Protein AF-A0A0D7BQJ9-F1 (afdb_monomer)

Foldseek 3Di:
DDDDDDDDDPDPPPPPPPAWQADQLVVQPWAQWKDWPDAFVVGQFTFGLQEKAGLLADVQCLAPDCPPNYVQVVCVLLQKEFAAPNDAPPPTWIWTRSSLAPGIDTWPGKIFRQLNPRHGSNVVCQAAWFKMKTWDFNPHNRRRSSMIGIRIFTFGGVVVPRQGAALGRLVSQQSSLCSFQVDHDPSVPDDQPWDWGWHWTDDPFWIKIKIKTKHADSFDQAQPSHGSFVRRHDPPRDHSDHRIHIYIHMYTPTHDPPSDDDDDDDDDDDYDDDDDDDDDDDDDDDDDNDDDPPDDPDDDDDPDPPDDDDD

pLDDT: mean 80.18, std 23.98, range [27.33, 98.88]

Sequence (311 aa):
MFQLLPALSLLSTSVYRDTPGYVDPADNGGASLAYLLSPTYPPGQREPLNIIISGKSDPAVLEDQINNGGLKNYFLSLNFSTNCFSAKDVTAVQVANLGDGNGDRNQTEVMRYNFGNADNGACTEVIDGGNHFRYWRQNGSDANTGAVFIASSYEFPLDKSHDIVPNGYNLGRDYIVGNITKSTVPTLDLTQDGARYSGATSYGGYTYNTTINYVSGLLSNTSIGINHNATVEIPGVTNAVDGLVAVFEVSITGRPDGTTASPANSRSMSASATTSGGSEDGTPTTYAPSLAFMYTITGMILTIALGQQGW

Radius of gyration: 24.36 Å; Cα contacts (8 Å, |Δi|>4): 612; chains: 1; bounding box: 123×59×57 Å

Organism: NCBI:txid1314674

Structure (mmCIF, N/CA/C/O backbone):
data_AF-A0A0D7BQJ9-F1
#
_entry.id   AF-A0A0D7BQJ9-F1
#
loop_
_atom_site.group_PDB
_atom_site.id
_atom_site.type_symbol
_atom_site.label_atom_id
_atom_site.label_alt_id
_atom_site.label_comp_id
_atom_site.label_asym_id
_atom_site.label_entity_id
_atom_site.label_seq_id
_atom_site.pdbx_PDB_ins_code
_atom_site.Cartn_x
_atom_site.Cartn_y
_atom_site.Cartn_z
_atom_site.occupancy
_atom_site.B_iso_or_equiv
_atom_site.auth_seq_id
_atom_site.auth_comp_id
_atom_site.auth_asym_id
_atom_site.auth_atom_id
_atom_site.pdbx_PDB_model_num
ATOM 1 N N . MET A 1 1 ? -65.006 -35.195 4.462 1.00 43.03 1 MET A N 1
ATOM 2 C CA . MET A 1 1 ? -63.680 -35.656 4.923 1.00 43.03 1 MET A CA 1
ATOM 3 C C . MET A 1 1 ? -62.647 -34.743 4.274 1.00 43.03 1 MET A C 1
ATOM 5 O O . MET A 1 1 ? -62.332 -34.939 3.113 1.00 43.03 1 MET A O 1
ATOM 9 N N . PHE A 1 2 ? -62.252 -33.661 4.951 1.00 40.00 2 PHE A N 1
ATOM 10 C CA . PHE A 1 2 ? -61.248 -32.707 4.459 1.00 40.00 2 PHE A CA 1
ATOM 11 C C . PHE A 1 2 ? -59.945 -32.985 5.212 1.00 40.00 2 PHE A C 1
ATOM 13 O O . PHE A 1 2 ? -59.901 -32.832 6.431 1.00 40.00 2 PHE A O 1
ATOM 20 N N . GLN A 1 3 ? -58.920 -33.462 4.505 1.00 46.78 3 GLN A N 1
ATOM 21 C CA . GLN A 1 3 ? -57.579 -33.653 5.055 1.00 46.78 3 GLN A CA 1
ATOM 22 C C . GLN A 1 3 ? -56.803 -32.335 4.957 1.00 46.78 3 GLN A C 1
ATOM 24 O O . GLN A 1 3 ? -56.608 -31.801 3.869 1.00 46.78 3 GLN A O 1
ATOM 29 N N . LEU A 1 4 ? -56.378 -31.819 6.110 1.00 45.31 4 LEU A N 1
ATOM 30 C CA . LEU A 1 4 ? -55.396 -30.743 6.225 1.00 45.31 4 LEU A CA 1
ATOM 31 C C . LEU A 1 4 ? -53.999 -31.313 5.942 1.00 45.31 4 LEU A C 1
ATOM 33 O O . LEU A 1 4 ? -53.556 -32.231 6.629 1.00 45.31 4 LEU A O 1
ATOM 37 N N . LEU A 1 5 ? -53.310 -30.761 4.943 1.00 49.00 5 LEU A N 1
ATOM 38 C CA . LEU A 1 5 ? -51.877 -30.975 4.722 1.00 49.00 5 LEU A CA 1
ATOM 39 C C . LEU A 1 5 ? -51.076 -30.019 5.624 1.00 49.00 5 LEU A C 1
ATOM 41 O O . LEU A 1 5 ? -51.455 -28.849 5.733 1.00 49.00 5 LEU A O 1
ATOM 45 N N . PRO A 1 6 ? -49.978 -30.463 6.262 1.00 53.47 6 PRO A N 1
ATOM 46 C CA . PRO A 1 6 ? -49.153 -29.583 7.073 1.00 53.47 6 PRO A CA 1
ATOM 47 C C . PRO A 1 6 ? -48.272 -28.711 6.170 1.00 53.47 6 PRO A C 1
ATOM 49 O O . PRO A 1 6 ? -47.665 -29.190 5.212 1.00 53.47 6 PRO A O 1
ATOM 52 N N . ALA A 1 7 ? -48.191 -27.421 6.494 1.00 55.75 7 ALA A N 1
ATOM 53 C CA . ALA A 1 7 ? -47.245 -26.504 5.876 1.00 55.75 7 ALA A CA 1
ATOM 54 C C . ALA A 1 7 ? -45.821 -26.865 6.326 1.00 55.75 7 ALA A C 1
ATOM 56 O O . ALA A 1 7 ? -45.493 -26.801 7.512 1.00 55.75 7 ALA A O 1
ATOM 57 N N . LEU A 1 8 ? -44.982 -27.261 5.370 1.00 50.00 8 LEU A N 1
ATOM 58 C CA . LEU A 1 8 ? -43.569 -27.533 5.593 1.00 50.00 8 LEU A CA 1
ATOM 59 C C . LEU A 1 8 ? -42.833 -26.191 5.730 1.00 50.00 8 LEU A C 1
ATOM 61 O O . LEU A 1 8 ? -42.631 -25.471 4.755 1.00 50.00 8 LEU A O 1
ATOM 65 N N . SER A 1 9 ? -42.478 -25.835 6.963 1.00 54.44 9 SER A N 1
ATOM 66 C CA . SER A 1 9 ? -41.611 -24.697 7.270 1.00 54.44 9 SER A CA 1
ATOM 67 C C . SER A 1 9 ? -40.191 -25.001 6.784 1.00 54.44 9 SER A C 1
ATOM 69 O O . SER A 1 9 ? -39.487 -25.824 7.370 1.00 54.44 9 SER A O 1
ATOM 71 N N . LEU A 1 10 ? -39.778 -24.360 5.690 1.00 51.53 10 LEU A N 1
ATOM 72 C CA . LEU A 1 10 ? -38.386 -24.335 5.249 1.00 51.53 10 LEU A CA 1
ATOM 73 C C . LEU A 1 10 ? -37.597 -23.420 6.194 1.00 51.53 10 LEU A C 1
ATOM 75 O O . LEU A 1 10 ? -37.648 -22.195 6.089 1.00 51.53 10 LEU A O 1
ATOM 79 N N . LEU A 1 11 ? -36.861 -24.023 7.124 1.00 52.53 11 LEU A N 1
ATOM 80 C CA . LEU A 1 11 ? -35.818 -23.337 7.879 1.00 52.53 11 LEU A CA 1
ATOM 81 C C . LEU A 1 11 ? -34.681 -22.986 6.911 1.00 52.53 11 LEU A C 1
ATOM 83 O O . LEU A 1 11 ? -33.876 -23.837 6.542 1.00 52.53 11 LEU A O 1
ATOM 87 N N . SER A 1 12 ? -34.628 -21.723 6.489 1.00 53.78 12 SER A N 1
ATOM 88 C CA . SER A 1 12 ? -33.469 -21.155 5.803 1.00 53.78 12 SER A CA 1
ATOM 89 C C . SER A 1 12 ? -32.311 -21.079 6.794 1.00 53.78 12 SER A C 1
ATOM 91 O O . SER A 1 12 ? -32.179 -20.110 7.542 1.00 53.78 12 SER A O 1
ATOM 93 N N . THR A 1 13 ? -31.457 -22.099 6.816 1.00 49.19 13 THR A N 1
ATOM 94 C CA . THR A 1 13 ? -30.130 -21.976 7.414 1.00 49.19 13 THR A CA 1
ATOM 95 C C . THR A 1 13 ? -29.359 -20.959 6.584 1.00 49.19 13 THR A C 1
ATOM 97 O O . THR A 1 13 ? -28.958 -21.250 5.458 1.00 49.19 13 THR A O 1
ATOM 100 N N . SER A 1 14 ? -29.193 -19.749 7.118 1.00 49.19 14 SER A N 1
ATOM 101 C CA . SER A 1 14 ? -28.231 -18.780 6.604 1.00 49.19 14 SER A CA 1
ATOM 102 C C . SER A 1 14 ? -26.853 -19.429 6.664 1.00 49.19 14 SER A C 1
ATOM 104 O O . SER A 1 14 ? -26.204 -19.418 7.708 1.00 49.19 14 SER A O 1
ATOM 106 N N . VAL A 1 15 ? -26.414 -20.026 5.557 1.00 46.72 15 VAL A N 1
ATOM 107 C CA . VAL A 1 15 ? -24.999 -20.302 5.337 1.00 46.72 15 VAL A CA 1
ATOM 108 C C . VAL A 1 15 ? -24.351 -18.926 5.314 1.00 46.72 15 VAL A C 1
ATOM 110 O O . VAL A 1 15 ? -24.485 -18.194 4.335 1.00 46.72 15 VAL A O 1
ATOM 113 N N . TYR A 1 16 ? -23.738 -18.530 6.427 1.00 44.00 16 TYR A N 1
ATOM 114 C CA . TYR A 1 16 ? -22.810 -17.411 6.434 1.00 44.00 16 TYR A CA 1
ATOM 115 C C . TYR A 1 16 ? -21.713 -17.810 5.448 1.00 44.00 16 TYR A C 1
ATOM 117 O O . TYR A 1 16 ? -20.884 -18.667 5.754 1.00 44.00 16 TYR A O 1
ATOM 125 N N . ARG A 1 17 ? -21.797 -17.320 4.206 1.00 49.84 17 ARG A N 1
ATOM 126 C CA . ARG A 1 17 ? -20.689 -17.446 3.264 1.00 49.84 17 ARG A CA 1
ATOM 127 C C . ARG A 1 17 ? -19.533 -16.726 3.946 1.00 49.84 17 ARG A C 1
ATOM 129 O O . ARG A 1 17 ? -19.646 -15.529 4.181 1.00 49.84 17 ARG A O 1
ATOM 136 N N . ASP A 1 18 ? -18.490 -17.466 4.320 1.00 69.50 18 ASP A N 1
ATOM 137 C CA . ASP A 1 18 ? -17.205 -16.861 4.668 1.00 69.50 18 ASP A CA 1
ATOM 138 C C . ASP A 1 18 ? -16.753 -16.117 3.413 1.00 69.50 18 ASP A C 1
ATOM 140 O O . ASP A 1 18 ? -16.313 -16.726 2.436 1.00 69.50 18 ASP A O 1
ATOM 144 N N . THR A 1 19 ? -17.032 -14.817 3.370 1.00 76.00 19 THR A N 1
ATOM 145 C CA . THR A 1 19 ? -16.644 -13.983 2.243 1.00 76.00 19 THR A CA 1
ATOM 146 C C . THR A 1 19 ? -15.115 -13.957 2.228 1.00 76.00 19 THR A C 1
ATOM 148 O O . THR A 1 19 ? -14.502 -13.691 3.269 1.00 76.00 19 THR A O 1
ATOM 151 N N . PRO A 1 20 ? -14.467 -14.268 1.094 1.00 93.44 20 PRO A N 1
ATOM 152 C CA . PRO A 1 20 ? -13.015 -14.227 1.023 1.00 93.44 20 PRO A CA 1
ATOM 153 C C . PRO A 1 20 ? -12.508 -12.812 1.324 1.00 93.44 20 PRO A C 1
ATOM 155 O O . PRO A 1 20 ? -13.176 -11.822 1.028 1.00 93.44 20 PRO A O 1
ATOM 158 N N . GLY A 1 21 ? -11.314 -12.721 1.915 1.00 96.38 21 GLY A N 1
ATOM 159 C CA . GLY A 1 21 ? -10.703 -11.432 2.250 1.00 96.38 21 GLY A CA 1
ATOM 160 C C . GLY A 1 21 ? -10.301 -10.610 1.027 1.00 96.38 21 GLY A C 1
ATOM 161 O O . GLY A 1 21 ? -10.169 -9.402 1.125 1.00 96.38 21 GLY A O 1
ATOM 162 N N . TYR A 1 22 ? -10.116 -11.250 -0.120 1.00 97.81 22 TYR A N 1
ATOM 163 C CA . TYR A 1 22 ? -9.963 -10.650 -1.442 1.00 97.81 22 TYR A CA 1
ATOM 164 C C . TYR A 1 22 ? -10.165 -11.769 -2.473 1.00 97.81 22 TYR A C 1
ATOM 166 O O . TYR A 1 22 ? -10.048 -12.950 -2.137 1.00 97.81 22 TYR A O 1
ATOM 174 N N . VAL A 1 23 ? -10.475 -11.412 -3.715 1.00 97.69 23 VAL A N 1
ATOM 175 C CA . VAL A 1 23 ? -10.417 -12.324 -4.870 1.00 97.69 23 VAL A CA 1
ATOM 176 C C . VAL A 1 23 ? -9.230 -11.905 -5.731 1.00 97.69 23 VAL A C 1
ATOM 178 O O . VAL A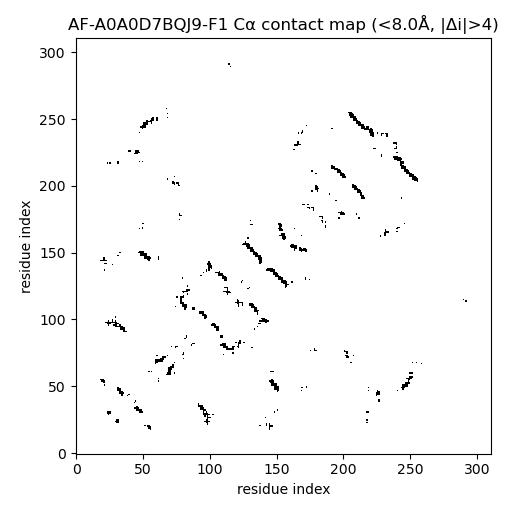 1 23 ? -8.983 -10.705 -5.852 1.00 97.69 23 VAL A O 1
ATOM 181 N N . ASP A 1 24 ? -8.480 -12.853 -6.294 1.00 97.75 24 ASP A N 1
ATOM 182 C CA . ASP A 1 24 ? -7.388 -12.523 -7.213 1.00 97.75 24 ASP A CA 1
ATOM 183 C C . ASP A 1 24 ? -7.970 -11.813 -8.449 1.00 97.75 24 ASP A C 1
ATOM 185 O O . ASP A 1 24 ? -8.832 -12.382 -9.126 1.00 97.75 24 ASP A O 1
ATOM 189 N N . PRO A 1 25 ? -7.530 -10.582 -8.774 1.00 98.00 25 PRO A N 1
ATOM 190 C CA . PRO A 1 25 ? -7.974 -9.905 -9.984 1.00 98.00 25 PRO A CA 1
ATOM 191 C C . PRO A 1 25 ? -7.833 -10.749 -11.260 1.00 98.00 25 PRO A C 1
ATOM 193 O O . PRO A 1 25 ? -8.663 -10.622 -12.164 1.00 98.00 25 PRO A O 1
ATOM 196 N N . ALA A 1 26 ? -6.814 -11.611 -11.345 1.00 97.31 26 ALA A N 1
ATOM 197 C CA . ALA A 1 26 ? -6.545 -12.439 -12.518 1.00 97.31 26 ALA A CA 1
ATOM 198 C C . ALA A 1 26 ? -7.642 -13.482 -12.793 1.00 97.31 26 ALA A C 1
ATOM 200 O O . ALA A 1 26 ? -7.860 -13.828 -13.957 1.00 97.31 26 ALA A O 1
ATOM 201 N N . ASP A 1 27 ? -8.380 -13.922 -11.767 1.00 96.69 27 ASP A N 1
ATOM 202 C CA . ASP A 1 27 ? -9.448 -14.924 -11.906 1.00 96.69 27 ASP A CA 1
ATOM 203 C C . ASP A 1 27 ? -10.603 -14.430 -12.794 1.00 96.69 27 ASP A C 1
ATOM 205 O O . ASP A 1 27 ? -11.307 -15.226 -13.415 1.00 96.69 27 ASP A O 1
ATOM 209 N N . ASN A 1 28 ? -10.765 -13.108 -12.906 1.00 95.31 28 ASN A N 1
ATOM 210 C CA . ASN A 1 28 ? -11.883 -12.457 -13.589 1.00 95.31 28 ASN A CA 1
ATOM 211 C C . ASN A 1 28 ? -11.417 -11.401 -14.614 1.00 95.31 28 ASN A C 1
ATOM 213 O O . ASN A 1 28 ? -12.104 -10.411 -14.872 1.00 95.31 28 ASN A O 1
ATOM 217 N N . GLY A 1 29 ? -10.232 -11.587 -15.206 1.00 94.38 29 GLY A N 1
ATOM 218 C CA . GLY A 1 29 ? -9.727 -10.732 -16.292 1.00 94.38 29 GLY A CA 1
ATOM 219 C C . GLY A 1 29 ? -9.176 -9.367 -15.857 1.00 94.38 29 GLY A C 1
ATOM 220 O O . GLY A 1 29 ? -8.916 -8.512 -16.708 1.00 94.38 29 GLY A O 1
ATOM 221 N N . GLY A 1 30 ? -8.997 -9.155 -14.555 1.00 97.12 30 GLY A N 1
ATOM 222 C CA . GLY A 1 30 ? -8.202 -8.072 -13.988 1.00 97.12 30 GLY A CA 1
ATOM 223 C C . GLY A 1 30 ? -6.732 -8.460 -13.815 1.00 97.12 30 GLY A C 1
ATOM 224 O O . GLY A 1 30 ? -6.261 -9.466 -14.345 1.00 97.12 30 GLY A O 1
ATOM 225 N N . ALA A 1 31 ? -5.986 -7.648 -13.071 1.00 97.19 31 ALA A N 1
ATOM 226 C CA . ALA A 1 31 ? -4.622 -7.966 -12.653 1.00 97.19 31 ALA A CA 1
ATOM 227 C C . ALA A 1 31 ? -4.274 -7.240 -11.348 1.00 97.19 31 ALA A C 1
ATOM 229 O O . ALA A 1 31 ? -4.759 -6.132 -11.112 1.00 97.19 31 ALA A O 1
ATOM 230 N N . SER A 1 32 ? -3.358 -7.800 -10.554 1.00 97.56 32 SER A N 1
ATOM 231 C CA . SER A 1 32 ? -2.731 -7.113 -9.409 1.00 97.56 32 SER A CA 1
ATOM 232 C C . SER A 1 32 ? -1.738 -6.027 -9.866 1.00 97.56 32 SER A C 1
ATOM 234 O O . SER A 1 32 ? -0.641 -5.889 -9.337 1.00 97.56 32 SER A O 1
ATOM 236 N N . LEU A 1 33 ? -2.099 -5.271 -10.902 1.00 97.50 33 LEU A N 1
ATOM 237 C CA . LEU A 1 33 ? -1.270 -4.290 -11.586 1.00 97.50 33 LEU A CA 1
ATOM 238 C C . LEU A 1 33 ? -2.124 -3.073 -11.959 1.00 97.50 33 LEU A C 1
ATOM 240 O O . LEU A 1 33 ? -3.132 -3.212 -12.657 1.00 97.50 33 LEU A O 1
ATOM 244 N N . ALA A 1 34 ? -1.682 -1.887 -11.558 1.00 96.06 34 ALA A N 1
ATOM 245 C CA . ALA A 1 34 ? -2.229 -0.614 -12.010 1.00 96.06 34 ALA A CA 1
ATOM 246 C C . ALA A 1 34 ? -1.460 -0.106 -13.236 1.00 96.06 34 ALA A C 1
ATOM 248 O O . ALA A 1 34 ? -0.290 -0.418 -13.417 1.00 96.06 34 ALA A O 1
ATOM 249 N N . TYR A 1 35 ? -2.084 0.678 -14.101 1.00 92.31 35 TYR A N 1
ATOM 250 C CA . TYR A 1 35 ? -1.431 1.259 -15.270 1.00 92.31 35 TYR A CA 1
ATOM 251 C C . TYR A 1 35 ? -1.786 2.735 -15.422 1.00 92.31 35 TYR A C 1
ATOM 253 O O . TYR A 1 35 ? -2.817 3.204 -14.941 1.00 92.31 35 TYR A O 1
ATOM 261 N N . LEU A 1 36 ? -0.903 3.482 -16.076 1.00 86.94 36 LEU A N 1
ATOM 262 C CA . LEU A 1 36 ? -1.091 4.904 -16.338 1.00 86.94 36 LEU A CA 1
ATOM 263 C C . LEU A 1 36 ? -1.962 5.096 -17.585 1.00 86.94 36 LEU A C 1
ATOM 265 O O . LEU A 1 36 ? -1.821 4.373 -18.571 1.00 86.94 36 LEU A O 1
ATOM 269 N N . LEU A 1 37 ? -2.843 6.102 -17.558 1.00 80.62 37 LEU A N 1
ATOM 270 C CA . LEU A 1 37 ? -3.561 6.541 -18.766 1.00 80.62 37 LEU A CA 1
ATOM 271 C C . LEU A 1 37 ? -2.628 7.242 -19.765 1.00 80.62 37 LEU A C 1
ATOM 273 O O . LEU A 1 37 ? -2.897 7.267 -20.966 1.00 80.62 37 LEU A O 1
ATOM 277 N N . SER A 1 38 ? -1.531 7.805 -19.261 1.00 78.75 38 SER A N 1
ATOM 278 C CA . SER A 1 38 ? -0.454 8.372 -20.067 1.00 78.75 38 SER A CA 1
ATOM 279 C C . SER A 1 38 ? 0.507 7.274 -20.543 1.00 78.75 38 SER A C 1
ATOM 281 O O . SER A 1 38 ? 0.685 6.274 -19.844 1.00 78.75 38 SER A O 1
ATOM 283 N N . PRO A 1 39 ? 1.171 7.444 -21.703 1.00 78.50 39 PRO A N 1
ATOM 284 C CA . PRO A 1 39 ? 2.142 6.471 -22.189 1.00 78.50 39 PRO A CA 1
ATOM 285 C C . PRO A 1 39 ? 3.294 6.274 -21.199 1.00 78.50 39 PRO A C 1
ATOM 287 O O . PRO A 1 39 ? 3.925 7.239 -20.773 1.00 78.50 39 PRO A O 1
ATOM 290 N N . THR A 1 40 ? 3.608 5.018 -20.895 1.00 83.56 40 THR A N 1
ATOM 291 C CA . THR A 1 40 ? 4.869 4.626 -20.256 1.00 83.56 40 THR A CA 1
ATOM 292 C C . THR A 1 40 ? 5.957 4.438 -21.313 1.00 83.56 40 THR A C 1
ATOM 294 O O . THR A 1 40 ? 5.659 4.260 -22.499 1.00 83.56 40 THR A O 1
ATOM 297 N N . TYR A 1 41 ? 7.225 4.411 -20.901 1.00 77.62 41 TYR A N 1
ATOM 298 C CA . TYR A 1 41 ? 8.333 4.073 -21.796 1.00 77.62 41 TYR A CA 1
ATOM 299 C C . TYR A 1 41 ? 9.203 2.950 -21.214 1.00 77.62 41 TYR A C 1
ATOM 301 O O . TYR A 1 41 ? 9.865 3.184 -20.203 1.00 77.62 41 TYR A O 1
ATOM 309 N N . PRO A 1 42 ? 9.214 1.738 -21.811 1.00 84.00 42 PRO A N 1
ATOM 310 C CA . PRO A 1 42 ? 8.376 1.264 -22.925 1.00 84.00 42 PRO A CA 1
ATOM 311 C C . PRO A 1 42 ? 6.847 1.324 -22.682 1.00 84.00 42 PRO A C 1
ATOM 313 O O . PRO A 1 42 ? 6.413 1.321 -21.525 1.00 84.00 42 PRO A O 1
ATOM 316 N N . PRO A 1 43 ? 6.010 1.360 -23.741 1.00 85.12 43 PRO A N 1
ATOM 317 C CA . PRO A 1 43 ? 4.550 1.371 -23.607 1.00 85.12 43 PRO A CA 1
ATOM 318 C C . PRO A 1 43 ? 3.983 0.113 -22.939 1.00 85.12 43 PRO A C 1
ATOM 320 O O . PRO A 1 43 ? 4.467 -0.993 -23.171 1.00 85.12 43 PRO A O 1
ATOM 323 N N . GLY A 1 44 ? 2.905 0.283 -22.170 1.00 85.56 44 GLY A N 1
ATOM 324 C CA . GLY A 1 44 ? 2.156 -0.820 -21.558 1.00 85.56 44 GLY A CA 1
ATOM 325 C C . GLY A 1 44 ? 2.730 -1.337 -20.238 1.00 85.56 44 GLY A C 1
ATOM 326 O O . GLY A 1 44 ? 2.305 -2.395 -19.774 1.00 85.56 44 GLY A O 1
ATOM 327 N N . GLN A 1 45 ? 3.672 -0.611 -19.634 1.00 91.31 45 GLN A N 1
ATOM 328 C CA . GLN A 1 45 ? 4.176 -0.931 -18.305 1.00 91.31 45 GLN A CA 1
ATOM 329 C C . GLN A 1 45 ? 3.153 -0.586 -17.222 1.00 91.31 45 GLN A C 1
ATOM 331 O O . GLN A 1 45 ? 2.283 0.271 -17.398 1.00 91.31 45 GLN A O 1
ATOM 336 N N . ARG A 1 46 ? 3.263 -1.290 -16.101 1.00 94.25 46 ARG A N 1
ATOM 337 C CA . ARG A 1 46 ? 2.307 -1.273 -15.001 1.00 94.25 46 ARG A CA 1
ATOM 338 C C . ARG A 1 46 ? 3.018 -1.209 -13.658 1.00 94.25 46 ARG A C 1
ATOM 340 O O . ARG A 1 46 ? 4.177 -1.590 -13.545 1.00 94.25 46 ARG A O 1
ATOM 347 N N . GLU A 1 47 ? 2.315 -0.762 -12.637 1.00 95.25 47 GLU A N 1
ATOM 348 C CA . GLU A 1 47 ? 2.805 -0.685 -11.267 1.00 95.25 47 GLU A CA 1
ATOM 349 C C . GLU A 1 47 ? 2.146 -1.758 -10.395 1.00 95.25 47 GLU A C 1
ATOM 351 O O . GLU A 1 47 ? 0.955 -2.039 -10.554 1.00 95.25 47 GLU A O 1
ATOM 356 N N . PRO A 1 48 ? 2.908 -2.399 -9.495 1.00 97.81 48 PRO A N 1
ATOM 357 C CA . PRO A 1 48 ? 2.429 -3.518 -8.696 1.00 97.81 48 PRO A CA 1
ATOM 358 C C . PRO A 1 48 ? 1.422 -3.079 -7.632 1.00 97.81 48 PRO A C 1
ATOM 360 O O . PRO A 1 48 ? 1.708 -2.198 -6.826 1.00 97.81 48 PRO A O 1
ATOM 363 N N . LEU A 1 49 ? 0.277 -3.764 -7.564 1.00 98.56 49 LEU A N 1
ATOM 364 C CA . LEU A 1 49 ? -0.613 -3.727 -6.401 1.00 98.56 49 LEU A CA 1
ATOM 365 C C . LEU A 1 49 ? -0.036 -4.662 -5.329 1.00 98.56 49 LEU A C 1
ATOM 367 O O . LEU A 1 49 ? -0.415 -5.826 -5.218 1.00 98.56 49 LEU A O 1
ATOM 371 N N . ASN A 1 50 ? 0.967 -4.170 -4.604 1.00 98.38 50 ASN A N 1
ATOM 372 C CA . ASN A 1 50 ? 1.834 -4.947 -3.714 1.00 98.38 50 ASN A CA 1
ATOM 373 C C . ASN A 1 50 ? 1.373 -4.993 -2.244 1.00 98.38 50 ASN A C 1
ATOM 375 O O . ASN A 1 50 ? 2.025 -5.644 -1.422 1.00 98.38 50 ASN A O 1
ATOM 379 N N . ILE A 1 51 ? 0.247 -4.358 -1.905 1.00 98.81 51 ILE A N 1
ATOM 380 C CA . ILE A 1 51 ? -0.420 -4.478 -0.600 1.00 98.81 51 ILE A CA 1
ATOM 381 C C . ILE A 1 51 ? -1.925 -4.704 -0.801 1.00 98.81 51 ILE A C 1
ATOM 383 O O . ILE A 1 51 ? -2.539 -4.118 -1.694 1.00 98.81 51 ILE A O 1
ATOM 387 N N . ILE A 1 52 ? -2.534 -5.511 0.072 1.00 98.88 52 ILE A N 1
ATOM 388 C CA . ILE A 1 52 ? -3.991 -5.661 0.179 1.00 98.88 52 ILE A CA 1
ATOM 389 C C . ILE A 1 52 ? -4.415 -5.435 1.628 1.00 98.88 52 ILE A C 1
ATOM 391 O O . ILE A 1 52 ? -3.954 -6.151 2.508 1.00 98.88 52 ILE A O 1
ATOM 395 N N . ILE A 1 53 ? -5.348 -4.519 1.889 1.00 98.88 53 ILE A N 1
ATOM 396 C CA . ILE A 1 53 ? -6.132 -4.545 3.131 1.00 98.88 53 ILE A CA 1
ATOM 397 C C . ILE A 1 53 ? -7.318 -5.469 2.891 1.00 98.88 53 ILE A C 1
ATOM 399 O O . ILE A 1 53 ? -8.205 -5.175 2.090 1.00 98.88 53 ILE A O 1
ATOM 403 N N . SER A 1 54 ? -7.298 -6.607 3.571 1.00 98.62 54 SER A N 1
ATOM 404 C CA . SER A 1 54 ? -8.289 -7.667 3.456 1.00 98.62 54 SER A CA 1
ATOM 405 C C . SER A 1 54 ? -9.677 -7.164 3.845 1.00 98.62 54 SER A C 1
ATOM 407 O O . SER A 1 54 ? -9.838 -6.494 4.867 1.00 98.62 54 SER A O 1
ATOM 409 N N . GLY A 1 55 ? -10.691 -7.588 3.095 1.00 98.19 55 GLY A N 1
ATOM 410 C CA . GLY A 1 55 ? -12.111 -7.473 3.423 1.00 98.19 55 GLY A CA 1
ATOM 411 C C . GLY A 1 55 ? -12.514 -8.162 4.734 1.00 98.19 55 GLY A C 1
ATOM 412 O O . GLY A 1 55 ? -13.614 -7.936 5.227 1.00 98.19 55 GLY A O 1
ATOM 413 N N . LYS A 1 56 ? -11.621 -8.971 5.329 1.00 97.75 56 LYS A N 1
ATOM 414 C CA . LYS A 1 56 ? -11.774 -9.520 6.690 1.00 97.75 56 LYS A CA 1
ATOM 415 C C . LYS A 1 56 ? -11.409 -8.526 7.802 1.00 97.75 56 LYS A C 1
ATOM 417 O O . LYS A 1 56 ? -11.627 -8.831 8.969 1.00 97.75 56 LYS A O 1
ATOM 422 N N . SER A 1 57 ? -10.873 -7.354 7.456 1.00 98.56 57 SER A N 1
ATOM 423 C CA . SER A 1 57 ? -10.650 -6.260 8.408 1.00 98.56 57 SER A CA 1
ATOM 424 C C . SER A 1 57 ? -11.973 -5.733 8.969 1.00 98.56 57 SER A C 1
ATOM 426 O O . SER A 1 57 ? -13.038 -5.929 8.379 1.00 98.56 57 SER A O 1
ATOM 428 N N . ASP A 1 58 ? -11.913 -5.010 10.086 1.00 98.31 58 ASP A N 1
ATOM 429 C CA . ASP A 1 58 ? -13.094 -4.381 10.674 1.00 98.31 58 ASP A CA 1
ATOM 430 C C . ASP A 1 58 ? -13.818 -3.500 9.636 1.00 98.31 58 ASP A C 1
ATOM 432 O O . ASP A 1 58 ? -13.175 -2.648 9.014 1.00 98.31 58 ASP A O 1
ATOM 436 N N . PRO A 1 59 ? -15.157 -3.606 9.491 1.00 97.00 59 PRO A N 1
ATOM 437 C CA . PRO A 1 59 ? -15.895 -2.867 8.464 1.00 97.00 59 PRO A CA 1
ATOM 438 C C . PRO A 1 59 ? -15.658 -1.357 8.504 1.00 97.00 59 PRO A C 1
ATOM 440 O O . PRO A 1 59 ? -15.588 -0.715 7.465 1.00 97.00 59 PRO A O 1
ATOM 443 N N . ALA A 1 60 ? -15.472 -0.794 9.703 1.00 97.25 60 ALA A N 1
ATOM 444 C CA . ALA A 1 60 ? -15.160 0.620 9.868 1.00 97.25 60 ALA A CA 1
ATOM 445 C C . ALA A 1 60 ? -13.840 1.010 9.185 1.00 97.25 60 ALA A C 1
ATOM 447 O O . ALA A 1 60 ? -13.816 2.039 8.521 1.00 97.25 60 ALA A O 1
ATOM 448 N N . VAL A 1 61 ? -12.787 0.185 9.281 1.00 98.38 61 VAL A N 1
ATOM 449 C CA . VAL A 1 61 ? -11.490 0.426 8.615 1.00 98.38 61 VAL A CA 1
ATOM 450 C C . VAL A 1 61 ? -11.650 0.418 7.103 1.00 98.38 61 VAL A C 1
ATOM 452 O O . VAL A 1 61 ? -10.957 1.146 6.404 1.00 98.38 61 VAL A O 1
ATOM 455 N N . LEU A 1 62 ? -12.582 -0.378 6.586 1.00 98.00 62 LEU A N 1
ATOM 456 C CA . LEU A 1 62 ? -12.846 -0.445 5.160 1.00 98.00 62 LEU A CA 1
ATOM 457 C C . LEU A 1 62 ? -13.670 0.742 4.661 1.00 98.00 62 LEU A C 1
ATOM 459 O O . LEU A 1 62 ? -13.851 0.838 3.463 1.00 98.00 62 LEU A O 1
ATOM 463 N N . GLU A 1 63 ? -14.160 1.678 5.472 1.00 97.62 63 GLU A N 1
ATOM 464 C CA . GLU A 1 63 ? -14.882 2.861 4.969 1.00 97.62 63 GLU A CA 1
ATOM 465 C C . GLU A 1 63 ? -13.914 3.972 4.528 1.00 97.62 63 GLU A C 1
ATOM 467 O O . GLU A 1 63 ? -13.026 4.349 5.290 1.00 97.62 63 GLU A O 1
ATOM 472 N N . ASP A 1 64 ? -14.084 4.534 3.320 1.00 96.69 64 ASP A N 1
ATOM 473 C CA . ASP A 1 64 ? -13.186 5.575 2.774 1.00 96.69 64 ASP A CA 1
ATOM 474 C C . ASP A 1 64 ? -13.401 6.951 3.434 1.00 96.69 64 ASP A C 1
ATOM 476 O O . ASP A 1 64 ? -13.960 7.879 2.850 1.00 96.69 64 ASP A O 1
ATOM 480 N N . GLN A 1 65 ? -12.996 7.080 4.695 1.00 95.56 65 GLN A N 1
ATOM 481 C CA . GLN A 1 65 ? -13.226 8.271 5.511 1.00 95.56 65 GLN A CA 1
ATOM 482 C C . GLN A 1 65 ? -12.162 8.437 6.608 1.00 95.56 65 GLN A C 1
ATOM 484 O O . GLN A 1 65 ? -11.428 7.504 6.935 1.00 95.56 65 GLN A O 1
ATOM 489 N N . ILE A 1 66 ? -12.073 9.642 7.181 1.00 94.38 66 ILE A N 1
ATOM 490 C CA . ILE A 1 66 ? -11.150 9.972 8.289 1.00 94.38 66 ILE A CA 1
ATOM 491 C C . ILE A 1 66 ? -11.822 9.775 9.659 1.00 94.38 66 ILE A C 1
ATOM 493 O O . ILE A 1 66 ? -11.171 9.506 10.664 1.00 94.38 66 ILE A O 1
ATOM 497 N N . ASN A 1 67 ? -13.136 9.927 9.742 1.00 94.56 67 ASN A N 1
ATOM 498 C CA . ASN A 1 67 ? -13.901 9.757 10.973 1.00 94.56 67 ASN A CA 1
ATOM 499 C C . ASN A 1 67 ? -14.148 8.271 11.287 1.00 94.56 67 ASN A C 1
ATOM 501 O O . ASN A 1 67 ? -13.991 7.399 10.438 1.00 94.56 67 ASN A O 1
ATOM 505 N N . ASN A 1 68 ? -14.574 7.987 12.520 1.00 94.69 68 ASN A N 1
ATOM 506 C CA . ASN A 1 68 ? -15.056 6.667 12.957 1.00 94.69 68 ASN A CA 1
ATOM 507 C C . ASN A 1 68 ? -14.055 5.500 12.828 1.00 94.69 68 ASN A C 1
ATOM 509 O O . ASN A 1 68 ? -14.465 4.338 12.854 1.00 94.69 68 ASN A O 1
ATOM 513 N N . GLY A 1 69 ? -12.759 5.805 12.737 1.00 96.19 69 GLY A N 1
ATOM 514 C CA . GLY A 1 69 ? -11.704 4.814 12.539 1.00 96.19 69 GLY A CA 1
ATOM 515 C C . GLY A 1 69 ? -11.591 4.315 11.093 1.00 96.19 69 GLY A C 1
ATOM 516 O O . GLY A 1 69 ? -11.191 3.177 10.871 1.00 96.19 69 GLY A O 1
ATOM 517 N N . GLY A 1 70 ? -12.018 5.141 10.131 1.00 97.94 70 GLY A N 1
ATOM 518 C CA . GLY A 1 70 ? -12.033 4.823 8.704 1.00 97.94 70 GLY A CA 1
ATOM 519 C C . GLY A 1 70 ? -10.662 4.596 8.070 1.00 97.94 70 GLY A C 1
ATOM 520 O O . GLY A 1 70 ? -9.619 4.850 8.673 1.00 97.94 70 GLY A O 1
ATOM 521 N N . LEU A 1 71 ? -10.672 4.178 6.807 1.00 98.50 71 LEU A N 1
ATOM 522 C CA . LEU A 1 71 ? -9.490 3.834 6.017 1.00 98.50 71 LEU A CA 1
ATOM 523 C C . LEU A 1 71 ? -8.431 4.941 6.021 1.00 98.50 71 LEU A C 1
ATOM 525 O O . LEU A 1 71 ? -7.251 4.683 6.247 1.00 98.50 71 LEU A O 1
ATOM 529 N N . LYS A 1 72 ? -8.847 6.199 5.833 1.00 97.06 72 LYS A N 1
ATOM 530 C CA . LYS A 1 72 ? -7.920 7.340 5.832 1.00 97.06 72 LYS A CA 1
ATOM 531 C C . LYS A 1 72 ? -7.397 7.655 7.231 1.00 97.06 72 LYS A C 1
ATOM 533 O O . LYS A 1 72 ? -6.287 8.156 7.356 1.00 97.06 72 LYS A O 1
ATOM 538 N N . ASN A 1 73 ? -8.154 7.339 8.284 1.00 97.75 73 ASN A N 1
ATOM 539 C CA . ASN A 1 73 ? -7.661 7.435 9.659 1.00 97.75 73 ASN A CA 1
ATOM 540 C C . ASN A 1 73 ? -6.584 6.386 9.944 1.00 97.75 73 ASN A C 1
ATOM 542 O O . ASN A 1 73 ? -5.556 6.707 10.534 1.00 97.75 73 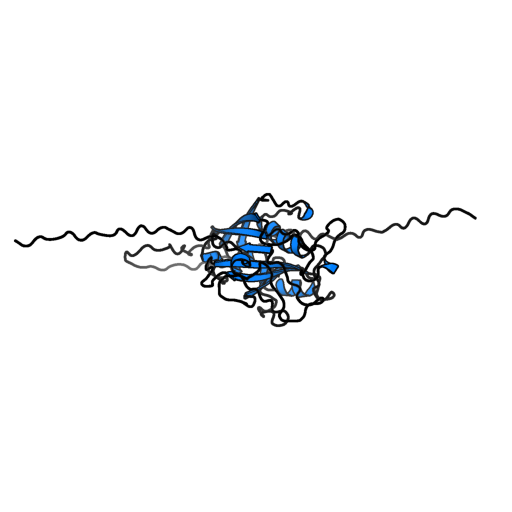ASN A O 1
ATOM 546 N N . TYR A 1 74 ? -6.797 5.157 9.471 1.00 98.62 74 TYR A N 1
ATOM 547 C CA . TYR A 1 74 ? -5.783 4.114 9.528 1.00 98.62 74 TYR A CA 1
ATOM 548 C C . TYR A 1 74 ? -4.526 4.527 8.752 1.00 98.62 74 TYR A C 1
ATOM 550 O O . TYR A 1 74 ? -3.429 4.459 9.285 1.00 98.62 74 TYR A O 1
ATOM 558 N N . PHE A 1 75 ? -4.647 5.083 7.545 1.00 98.31 75 PHE A N 1
ATOM 559 C CA . PHE A 1 75 ? -3.476 5.608 6.829 1.00 98.31 75 PHE A CA 1
ATOM 560 C C . PHE A 1 75 ? -2.732 6.701 7.611 1.00 98.31 75 PHE A C 1
ATOM 562 O O . PHE A 1 75 ? -1.500 6.682 7.662 1.00 98.31 75 PHE A O 1
ATOM 569 N N . LEU A 1 76 ? -3.452 7.591 8.300 1.00 97.38 76 LEU A N 1
ATOM 570 C CA . LEU A 1 76 ? -2.841 8.589 9.181 1.00 97.38 76 LEU A CA 1
ATOM 571 C C . LEU A 1 76 ? -2.072 7.947 10.345 1.00 97.38 76 LEU A C 1
ATOM 573 O O . LEU A 1 76 ? -0.999 8.439 10.691 1.00 97.38 76 LEU A O 1
ATOM 577 N N . SER A 1 77 ? -2.542 6.823 10.903 1.00 98.06 77 SER A N 1
ATOM 578 C CA . SER A 1 77 ? -1.801 6.083 11.939 1.00 98.06 77 SER A CA 1
ATOM 579 C C . SER A 1 77 ? -0.531 5.405 11.416 1.00 98.06 77 SER A C 1
ATOM 581 O O . SER A 1 77 ? 0.371 5.099 12.202 1.00 98.06 77 SER A O 1
ATOM 583 N N . LEU A 1 78 ? -0.423 5.216 10.098 1.00 98.19 78 LEU A N 1
ATOM 584 C CA . LEU A 1 78 ? 0.778 4.732 9.410 1.00 98.19 78 LEU A CA 1
ATOM 585 C C . LEU A 1 78 ? 1.726 5.863 8.974 1.00 98.19 78 LEU A C 1
ATOM 587 O O . LEU A 1 78 ? 2.723 5.576 8.310 1.00 98.19 78 LEU A O 1
ATOM 591 N N . ASN A 1 79 ? 1.438 7.117 9.352 1.00 96.62 79 ASN A N 1
ATOM 592 C CA . ASN A 1 79 ? 2.106 8.340 8.893 1.00 96.62 79 ASN A CA 1
ATOM 593 C C . ASN A 1 79 ? 1.912 8.631 7.396 1.00 96.62 79 ASN A C 1
ATOM 595 O O . ASN A 1 79 ? 2.837 9.085 6.728 1.00 96.62 79 ASN A O 1
ATOM 599 N N . PHE A 1 80 ? 0.712 8.406 6.862 1.00 96.06 80 PHE A N 1
ATOM 600 C CA . PHE A 1 80 ? 0.352 8.815 5.505 1.00 96.06 80 PHE A CA 1
ATOM 601 C C . PHE A 1 80 ? -0.842 9.760 5.520 1.00 96.06 80 PHE A C 1
ATOM 603 O O . PHE A 1 80 ? -1.877 9.464 6.115 1.00 96.06 80 PHE A O 1
ATOM 610 N N . SER A 1 81 ? -0.726 10.891 4.833 1.00 92.94 81 SER A N 1
ATOM 611 C CA . SER A 1 81 ? -1.845 11.807 4.597 1.00 92.94 81 SER A CA 1
ATOM 612 C C . SER A 1 81 ? -2.125 11.946 3.106 1.00 92.94 81 SER A C 1
ATOM 614 O O . SER A 1 81 ? -1.344 11.515 2.255 1.00 92.94 81 SER A O 1
ATOM 616 N N . THR A 1 82 ? -3.300 12.478 2.777 1.00 87.44 82 THR A N 1
ATOM 617 C CA . THR A 1 82 ? -3.650 12.790 1.389 1.00 87.44 82 THR A CA 1
ATOM 618 C C . THR A 1 82 ? -2.627 13.756 0.800 1.00 87.44 82 THR A C 1
ATOM 620 O O . THR A 1 82 ? -2.042 14.551 1.534 1.00 87.44 82 THR A O 1
ATOM 623 N N . ASN A 1 83 ? -2.451 13.705 -0.520 1.00 75.12 83 ASN A N 1
ATOM 624 C CA . ASN A 1 83 ? -1.553 14.584 -1.270 1.00 75.12 83 ASN A CA 1
ATOM 625 C C . ASN A 1 83 ? -1.626 16.067 -0.839 1.00 75.12 83 ASN A C 1
ATOM 627 O O . ASN A 1 83 ? -2.650 16.533 -0.331 1.00 75.12 83 ASN A O 1
ATOM 631 N N . CYS A 1 84 ? -0.542 16.810 -1.074 1.00 73.94 84 CYS A N 1
ATOM 632 C CA . CYS A 1 84 ? -0.406 18.215 -0.692 1.00 73.94 84 CYS A CA 1
ATOM 633 C C . CYS A 1 84 ? -1.649 19.045 -1.078 1.00 73.94 84 CYS A C 1
ATOM 635 O O . CYS A 1 84 ? -2.112 19.004 -2.219 1.00 73.94 84 CYS A O 1
ATOM 637 N N . PHE A 1 85 ? -2.210 19.775 -0.107 1.00 63.31 85 PHE A N 1
ATOM 638 C CA . PHE A 1 85 ? -3.468 20.533 -0.218 1.00 63.31 85 PHE A CA 1
ATOM 639 C C . PHE A 1 85 ? -4.727 19.714 -0.547 1.00 63.31 85 PHE A C 1
ATOM 641 O O . PHE A 1 85 ? -5.693 20.266 -1.073 1.00 63.31 85 PHE A O 1
ATOM 648 N N . SER A 1 86 ? -4.762 18.414 -0.233 1.00 56.50 86 SER A N 1
ATOM 649 C CA . SER A 1 86 ? -5.889 17.500 -0.507 1.00 56.50 86 SER A CA 1
ATOM 650 C C . SER A 1 86 ? -6.284 17.390 -1.988 1.00 56.50 86 SER A C 1
ATOM 652 O O . SER A 1 86 ? -7.333 16.838 -2.325 1.00 56.50 86 SER A O 1
ATOM 654 N N . ALA A 1 87 ? -5.448 17.898 -2.897 1.00 53.31 87 ALA A N 1
ATOM 655 C CA . ALA A 1 87 ? -5.701 17.815 -4.321 1.00 53.31 87 ALA A CA 1
ATOM 656 C C . ALA A 1 87 ? -5.430 16.384 -4.790 1.00 53.31 87 ALA A C 1
ATOM 658 O O . ALA A 1 87 ? -4.301 15.887 -4.699 1.00 53.31 87 ALA A O 1
ATOM 659 N N . LYS A 1 88 ? -6.463 15.721 -5.324 1.00 59.97 88 LYS A N 1
ATOM 660 C CA . LYS A 1 88 ? -6.264 14.491 -6.096 1.00 59.97 88 LYS A CA 1
ATOM 661 C C . LYS A 1 88 ? -5.202 14.769 -7.155 1.00 59.97 88 LYS A C 1
ATOM 663 O O . LYS A 1 88 ? -5.274 15.780 -7.850 1.00 59.97 88 LYS A O 1
ATOM 668 N N . ASP A 1 89 ? -4.216 13.887 -7.258 1.00 63.59 89 ASP A N 1
ATOM 669 C CA . ASP A 1 89 ? -3.249 13.948 -8.346 1.00 63.59 89 ASP A CA 1
ATOM 670 C C . ASP A 1 89 ? -3.989 13.705 -9.665 1.00 63.59 89 ASP A C 1
ATOM 672 O O . ASP A 1 89 ? -4.385 12.584 -9.982 1.00 63.59 89 ASP A O 1
ATOM 676 N N . VAL A 1 90 ? -4.243 14.793 -10.388 1.00 59.88 90 VAL A N 1
ATOM 677 C CA . VAL A 1 90 ? -4.927 14.793 -11.687 1.00 59.88 90 VAL A CA 1
ATOM 678 C C . VAL A 1 90 ? -3.952 14.638 -12.854 1.00 59.88 90 VAL A C 1
ATOM 680 O O . VAL A 1 90 ? -4.387 14.556 -14.000 1.00 59.88 90 VAL A O 1
ATOM 683 N N . THR A 1 91 ? -2.646 14.614 -12.583 1.00 60.94 91 THR A N 1
ATOM 684 C CA . THR A 1 91 ? -1.597 14.616 -13.611 1.00 60.94 91 THR A CA 1
ATOM 685 C C . THR A 1 91 ? -1.018 13.231 -13.881 1.00 60.94 91 THR A C 1
ATOM 687 O O . THR A 1 91 ? -0.665 12.943 -15.022 1.00 60.94 91 THR A O 1
ATOM 690 N N . ALA A 1 92 ? -0.999 12.349 -12.878 1.00 72.81 92 ALA A N 1
ATOM 691 C CA . ALA A 1 92 ? -0.553 10.960 -12.999 1.00 72.81 92 ALA A CA 1
ATOM 692 C C . ALA A 1 92 ? -1.633 9.987 -12.494 1.00 72.81 92 ALA A C 1
ATOM 694 O O . ALA A 1 92 ? -1.429 9.221 -11.552 1.00 72.81 92 ALA A O 1
ATOM 695 N N . VAL A 1 93 ? -2.823 10.045 -13.105 1.00 84.88 93 VAL A N 1
ATOM 696 C CA . VAL A 1 93 ? -3.928 9.142 -12.758 1.00 84.88 93 VAL A CA 1
ATOM 697 C C . VAL A 1 93 ? -3.597 7.721 -13.203 1.00 84.88 93 VAL A C 1
ATOM 699 O O . VAL A 1 93 ? -3.391 7.453 -14.391 1.00 84.88 93 VAL A O 1
ATOM 702 N N . GLN A 1 94 ? -3.605 6.811 -12.235 1.00 91.62 94 GLN A N 1
ATOM 703 C CA . GLN A 1 94 ? -3.511 5.380 -12.462 1.00 91.62 94 GLN A CA 1
ATOM 704 C C . GLN A 1 94 ? -4.886 4.719 -12.453 1.00 91.62 94 GLN A C 1
ATOM 706 O O . GLN A 1 94 ? -5.825 5.160 -11.779 1.00 91.62 94 GLN A O 1
ATOM 711 N N . VAL A 1 95 ? -4.974 3.623 -13.192 1.00 94.88 95 VAL A N 1
ATOM 712 C CA . VAL A 1 95 ? -6.170 2.816 -13.396 1.00 94.88 95 VAL A CA 1
ATOM 713 C C . VAL A 1 95 ? -5.853 1.364 -13.079 1.00 94.88 95 VAL A C 1
ATOM 715 O O . VAL A 1 95 ? -4.780 0.874 -13.417 1.00 94.88 95 VAL A O 1
ATOM 718 N N . ALA A 1 96 ? -6.786 0.664 -12.446 1.00 97.44 96 ALA A N 1
ATOM 719 C CA . ALA A 1 96 ? -6.685 -0.767 -12.207 1.00 97.44 96 ALA A CA 1
ATOM 720 C C . ALA A 1 96 ? -8.021 -1.447 -12.508 1.00 97.44 96 ALA A C 1
ATOM 722 O O . ALA A 1 96 ? -9.088 -0.894 -12.234 1.00 97.44 96 ALA A O 1
ATOM 723 N N . ASN A 1 97 ? -7.947 -2.666 -13.037 1.00 97.94 97 ASN A N 1
ATOM 724 C CA . ASN A 1 97 ? -9.075 -3.584 -13.116 1.00 97.94 97 ASN A CA 1
ATOM 725 C C . ASN A 1 97 ? -8.844 -4.690 -12.084 1.00 97.94 97 ASN A C 1
ATOM 727 O O . ASN A 1 97 ? -7.933 -5.504 -12.241 1.00 97.94 97 ASN A O 1
ATOM 731 N N . LEU A 1 98 ? -9.664 -4.701 -11.032 1.00 98.38 98 LEU A N 1
ATOM 732 C CA . LEU A 1 98 ? -9.542 -5.641 -9.915 1.00 98.38 98 LEU A CA 1
ATOM 733 C C . LEU A 1 98 ? -10.293 -6.962 -10.137 1.00 98.38 98 LEU A C 1
ATOM 735 O O . LEU A 1 98 ? -10.475 -7.716 -9.180 1.00 98.38 98 LEU A O 1
ATOM 739 N N . GLY A 1 99 ? -10.762 -7.232 -11.362 1.00 97.81 99 GLY A N 1
ATOM 740 C CA . GLY A 1 99 ? -11.507 -8.453 -11.675 1.00 97.81 99 GLY A CA 1
ATOM 741 C C . GLY A 1 99 ? -12.823 -8.560 -10.896 1.00 97.81 99 GLY A C 1
ATOM 742 O O . GLY A 1 99 ? -13.299 -9.649 -10.601 1.00 97.81 99 GLY A O 1
ATOM 743 N N . ASP A 1 100 ? -13.408 -7.435 -10.495 1.00 97.94 100 ASP A N 1
ATOM 744 C CA . ASP A 1 100 ? -14.615 -7.405 -9.666 1.00 97.94 100 ASP A CA 1
ATOM 745 C C . ASP A 1 100 ? -15.884 -7.092 -10.469 1.00 97.94 100 ASP A C 1
ATOM 747 O O . ASP A 1 100 ? -16.954 -6.937 -9.892 1.00 97.94 100 ASP A O 1
ATOM 751 N N . GLY A 1 101 ? -15.793 -7.018 -11.799 1.00 97.62 101 GLY A N 1
ATOM 752 C CA . GLY A 1 101 ? -16.918 -6.694 -12.685 1.00 97.62 101 GLY A CA 1
ATOM 753 C C . GLY A 1 101 ? -17.134 -5.193 -12.893 1.00 97.62 101 GLY A C 1
ATOM 754 O O . GLY A 1 101 ? -17.989 -4.787 -13.679 1.00 97.62 101 GLY A O 1
ATOM 755 N N . ASN A 1 102 ? -16.337 -4.339 -12.244 1.00 97.19 102 ASN A N 1
ATOM 756 C CA . ASN A 1 102 ? -16.356 -2.898 -12.489 1.00 97.19 102 ASN A CA 1
ATOM 757 C C . ASN A 1 102 ? -15.537 -2.464 -13.715 1.00 97.19 102 ASN A C 1
ATOM 759 O O . ASN A 1 102 ? -15.643 -1.307 -14.133 1.00 97.19 102 ASN A O 1
ATOM 763 N N . GLY A 1 103 ? -14.716 -3.364 -14.260 1.00 96.94 103 GLY A N 1
ATOM 764 C CA . GLY A 1 103 ? -13.726 -3.042 -15.279 1.00 96.94 103 GLY A CA 1
ATOM 765 C C . GLY A 1 103 ? -12.653 -2.093 -14.746 1.00 96.94 103 GLY A C 1
ATOM 766 O O . GLY A 1 103 ? -12.278 -2.132 -13.575 1.00 96.94 103 GLY A O 1
ATOM 767 N N . ASP A 1 104 ? -12.161 -1.231 -15.624 1.00 96.44 104 ASP A N 1
ATOM 768 C CA . ASP A 1 104 ? -11.131 -0.253 -15.304 1.00 96.44 104 ASP A CA 1
ATOM 769 C C . ASP A 1 104 ? -11.653 0.859 -14.384 1.00 96.44 104 ASP A C 1
ATOM 771 O O . ASP A 1 104 ? -12.604 1.582 -14.704 1.00 96.44 104 ASP A O 1
ATOM 775 N N . ARG A 1 105 ? -11.005 1.026 -13.229 1.00 96.00 105 ARG A N 1
ATOM 776 C CA . ARG A 1 105 ? -11.308 2.079 -12.256 1.00 96.00 105 ARG A CA 1
ATOM 777 C C . ARG A 1 105 ? -10.095 2.959 -12.007 1.00 96.00 105 ARG A C 1
ATOM 779 O O . ARG A 1 105 ? -8.992 2.472 -11.768 1.00 96.00 105 ARG A O 1
ATOM 786 N N . ASN A 1 106 ? -10.323 4.270 -11.994 1.00 94.81 106 ASN A N 1
ATOM 787 C CA . ASN A 1 106 ? -9.326 5.221 -11.517 1.00 94.81 106 ASN A CA 1
ATOM 788 C C . ASN A 1 106 ? -9.004 4.943 -10.046 1.00 94.81 106 ASN A C 1
ATOM 790 O O . ASN A 1 106 ? -9.869 4.506 -9.283 1.00 94.81 106 ASN A O 1
ATOM 794 N N . GLN A 1 107 ? -7.771 5.246 -9.655 1.00 93.62 107 GLN A N 1
ATOM 795 C CA . GLN A 1 107 ? -7.373 5.306 -8.252 1.00 93.62 107 GLN A CA 1
ATOM 796 C C . GLN A 1 107 ? -8.359 6.135 -7.420 1.00 93.62 107 GLN A C 1
ATOM 798 O O . GLN A 1 107 ? -8.922 7.131 -7.886 1.00 93.62 107 GLN A O 1
ATOM 803 N N . THR A 1 108 ? -8.512 5.766 -6.154 1.00 93.94 108 THR A N 1
ATOM 804 C CA . THR A 1 108 ? -9.349 6.518 -5.216 1.00 93.94 108 THR A CA 1
ATOM 805 C C . THR A 1 108 ? -8.650 7.813 -4.815 1.00 93.94 108 THR A C 1
ATOM 807 O O . THR A 1 108 ? -9.217 8.897 -4.949 1.00 93.94 108 THR A O 1
ATOM 810 N N . GLU A 1 109 ? -7.400 7.726 -4.359 1.00 91.62 109 GLU A N 1
ATOM 811 C CA . GLU A 1 109 ? -6.582 8.861 -3.922 1.00 91.62 109 GLU A CA 1
ATOM 812 C C . GLU A 1 109 ? -5.089 8.501 -3.968 1.00 91.62 109 GLU A C 1
ATOM 814 O O . GLU A 1 109 ? -4.737 7.342 -4.190 1.00 91.62 109 GLU A O 1
ATOM 819 N N . VAL A 1 110 ? -4.227 9.498 -3.755 1.00 90.94 110 VAL A N 1
ATOM 820 C CA . VAL A 1 110 ? -2.799 9.317 -3.460 1.00 90.94 110 VAL A CA 1
ATOM 821 C C . VAL A 1 110 ? -2.569 9.639 -1.995 1.00 90.94 110 VAL A C 1
ATOM 823 O O . VAL A 1 110 ? -2.968 10.712 -1.529 1.00 90.94 110 VAL A O 1
ATOM 826 N N . MET A 1 111 ? -1.894 8.735 -1.301 1.00 93.06 111 MET A N 1
ATOM 827 C CA . MET A 1 111 ? -1.436 8.915 0.068 1.00 93.06 111 MET A CA 1
ATOM 828 C C . MET A 1 111 ? 0.083 9.048 0.061 1.00 93.06 111 MET A C 1
ATOM 830 O O . MET A 1 111 ? 0.767 8.235 -0.555 1.00 93.06 111 MET A O 1
ATOM 834 N N . ARG A 1 112 ? 0.612 10.065 0.736 1.00 93.62 112 ARG A N 1
ATOM 835 C CA . ARG A 1 112 ? 2.048 10.363 0.805 1.00 93.62 1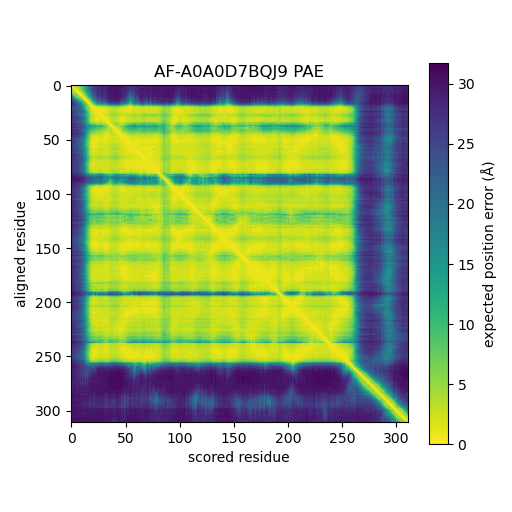12 ARG A CA 1
ATOM 836 C C . ARG A 1 112 ? 2.523 10.268 2.242 1.00 93.62 112 ARG A C 1
ATOM 838 O O . ARG A 1 112 ? 1.783 10.640 3.159 1.00 93.62 112 ARG A O 1
ATOM 845 N N . TYR A 1 113 ? 3.735 9.761 2.437 1.00 94.94 113 TYR A N 1
ATOM 846 C CA . TYR A 1 113 ? 4.344 9.715 3.755 1.00 94.94 113 TYR A CA 1
ATOM 847 C C . TYR A 1 113 ? 4.451 11.133 4.309 1.00 94.94 113 TYR A C 1
ATOM 849 O O . TYR A 1 113 ? 4.912 12.049 3.640 1.00 94.94 113 TYR A O 1
ATOM 857 N N . ASN A 1 114 ? 3.979 11.333 5.530 1.00 93.12 114 ASN A N 1
ATOM 858 C CA . ASN A 1 114 ? 3.791 12.660 6.096 1.00 93.12 114 ASN A CA 1
ATOM 859 C C . ASN A 1 114 ? 4.842 13.012 7.158 1.00 93.12 114 ASN A C 1
ATOM 861 O O . ASN A 1 114 ? 4.722 14.034 7.827 1.00 93.12 114 ASN A O 1
ATOM 865 N N . PHE A 1 115 ? 5.860 12.168 7.353 1.00 91.00 115 PHE A N 1
ATOM 866 C CA . PHE A 1 115 ? 6.932 12.390 8.333 1.00 91.00 115 PHE A CA 1
ATOM 867 C C . PHE A 1 115 ? 6.426 12.676 9.765 1.00 91.00 115 PHE A C 1
ATOM 869 O O . PHE A 1 115 ? 7.081 13.378 10.533 1.00 91.00 115 PHE A O 1
ATOM 876 N N . GLY A 1 116 ? 5.248 12.156 10.129 1.00 90.50 116 GLY A N 1
ATOM 877 C CA . GLY A 1 116 ? 4.598 12.398 11.422 1.00 90.50 116 GLY A CA 1
ATOM 878 C C . GLY A 1 116 ? 3.816 13.716 11.509 1.00 90.50 116 GLY A C 1
ATOM 879 O O . GLY A 1 116 ? 3.269 14.031 12.565 1.00 90.50 116 GLY A O 1
ATOM 880 N N . ASN A 1 117 ? 3.728 14.484 10.421 1.00 89.56 117 ASN A N 1
ATOM 881 C CA . ASN A 1 117 ? 2.956 15.720 10.321 1.00 89.56 117 ASN A CA 1
ATOM 882 C C . ASN A 1 117 ? 1.784 15.543 9.346 1.00 89.56 117 ASN A C 1
ATOM 884 O O . ASN A 1 117 ? 1.923 15.741 8.140 1.00 89.56 117 ASN A O 1
ATOM 888 N N . ALA A 1 118 ? 0.612 15.200 9.882 1.00 88.56 118 ALA A N 1
ATOM 889 C CA . ALA A 1 118 ? -0.593 14.944 9.092 1.00 88.56 118 ALA A CA 1
ATOM 890 C C . ALA A 1 118 ? -1.037 16.125 8.211 1.00 88.56 118 ALA A C 1
ATOM 892 O O . ALA A 1 118 ? -1.567 15.884 7.126 1.00 88.56 118 ALA A O 1
ATOM 893 N N . ASP A 1 119 ? -0.793 17.364 8.645 1.00 83.19 119 ASP A N 1
ATOM 894 C CA . ASP A 1 119 ? -1.310 18.563 7.980 1.00 83.19 119 ASP A CA 1
ATOM 895 C C . ASP A 1 119 ? -0.494 18.932 6.738 1.00 83.19 119 ASP A C 1
ATOM 897 O O . ASP A 1 119 ? -1.055 19.202 5.679 1.00 83.19 119 ASP A O 1
ATOM 901 N N . ASN A 1 120 ? 0.838 18.931 6.857 1.00 82.12 120 ASN A N 1
ATOM 902 C CA . ASN A 1 120 ? 1.724 19.473 5.819 1.00 82.12 120 ASN A CA 1
ATOM 903 C C . ASN A 1 120 ? 2.810 18.501 5.350 1.00 82.12 120 ASN A C 1
ATOM 905 O O . ASN A 1 120 ? 3.496 18.783 4.369 1.00 82.12 120 ASN A O 1
ATOM 909 N N . GLY A 1 121 ? 2.979 17.357 6.012 1.00 85.81 121 GLY A N 1
ATOM 910 C CA . GLY A 1 121 ? 4.056 16.420 5.706 1.00 85.81 121 GLY A CA 1
ATOM 911 C C . GLY A 1 121 ? 4.008 15.854 4.289 1.00 85.81 121 GLY A C 1
ATOM 912 O O . GLY A 1 121 ? 5.049 15.669 3.670 1.00 85.81 121 GLY A O 1
ATOM 913 N N . ALA A 1 122 ? 2.808 15.669 3.732 1.00 84.19 122 ALA A N 1
ATOM 914 C CA . ALA A 1 122 ? 2.643 15.264 2.337 1.00 84.19 122 ALA A CA 1
ATOM 915 C C . ALA A 1 122 ? 3.203 16.301 1.343 1.00 84.19 122 ALA A C 1
ATOM 917 O O . ALA A 1 122 ? 3.634 15.931 0.258 1.00 84.19 122 ALA A O 1
ATOM 918 N N . CYS A 1 123 ? 3.222 17.593 1.692 1.00 84.50 123 CYS A N 1
ATOM 919 C CA . CYS A 1 123 ? 3.865 18.621 0.869 1.00 84.50 123 CYS A CA 1
ATOM 920 C C . CYS A 1 123 ? 5.392 18.545 0.947 1.00 84.50 123 CYS A C 1
ATOM 922 O O . CYS A 1 123 ? 6.064 18.794 -0.049 1.00 84.50 123 CYS A O 1
ATOM 924 N N . THR A 1 124 ? 5.937 18.194 2.114 1.00 83.81 124 THR A N 1
ATOM 925 C CA . THR A 1 124 ? 7.372 17.934 2.275 1.00 83.81 124 THR A CA 1
ATOM 926 C C . THR A 1 124 ? 7.802 16.734 1.440 1.00 83.81 124 THR A C 1
ATOM 928 O O . THR A 1 124 ? 8.814 16.809 0.757 1.00 83.81 124 THR A O 1
ATOM 931 N N . GLU A 1 125 ? 7.000 15.670 1.410 1.00 85.12 125 GLU A N 1
ATOM 932 C CA . GLU A 1 125 ? 7.298 14.473 0.614 1.00 85.12 125 GLU A CA 1
ATOM 933 C C . GLU A 1 125 ? 7.344 14.769 -0.886 1.00 85.12 125 GLU A C 1
ATOM 935 O O . GLU A 1 125 ? 8.250 14.302 -1.567 1.00 85.12 125 GLU A O 1
ATOM 940 N N . VAL A 1 126 ? 6.461 15.639 -1.388 1.00 80.31 126 VAL A N 1
ATOM 941 C CA . VAL A 1 126 ? 6.546 16.102 -2.781 1.00 80.31 126 VAL A CA 1
ATOM 942 C C . VAL A 1 126 ? 7.893 16.771 -3.069 1.00 80.31 126 VAL A C 1
ATOM 944 O O . VAL A 1 126 ? 8.372 16.696 -4.184 1.00 80.31 126 VAL A O 1
ATOM 947 N N . ILE A 1 127 ? 8.542 17.425 -2.110 1.00 82.25 127 ILE A N 1
ATOM 948 C CA . ILE A 1 127 ? 9.832 18.083 -2.359 1.00 82.25 127 ILE A CA 1
ATOM 949 C C . ILE A 1 127 ? 10.986 17.090 -2.184 1.00 82.25 127 ILE A C 1
ATOM 951 O O . ILE A 1 127 ? 11.854 17.007 -3.052 1.00 82.25 127 ILE A O 1
ATOM 955 N N . ASP A 1 128 ? 10.963 16.324 -1.095 1.00 88.00 128 ASP A N 1
ATOM 956 C CA . ASP A 1 128 ? 12.097 15.529 -0.613 1.00 88.00 128 ASP A CA 1
ATOM 957 C C . ASP A 1 128 ? 12.081 14.070 -1.103 1.00 88.00 128 ASP A C 1
ATOM 959 O O . ASP A 1 128 ? 13.090 13.366 -1.009 1.00 88.00 128 ASP A O 1
ATOM 963 N N . GLY A 1 129 ? 10.959 13.628 -1.668 1.00 88.12 129 GLY A N 1
ATOM 964 C CA . GLY A 1 129 ? 10.697 12.237 -2.009 1.00 88.12 129 GLY A CA 1
ATOM 965 C C . GLY A 1 129 ? 10.335 11.415 -0.779 1.00 88.12 129 GLY A C 1
ATOM 966 O O . GLY A 1 129 ? 10.524 11.822 0.374 1.00 88.12 129 GLY A O 1
ATOM 967 N N . GLY A 1 130 ? 9.815 10.221 -1.013 1.00 93.19 130 GLY A N 1
ATOM 968 C CA . GLY A 1 130 ? 9.390 9.359 0.068 1.00 93.19 130 GLY A CA 1
ATOM 969 C C . GLY A 1 130 ? 8.539 8.195 -0.388 1.00 93.19 130 GLY A C 1
ATOM 970 O O . GLY A 1 130 ? 8.402 7.877 -1.568 1.00 93.19 130 GLY A O 1
ATOM 971 N N . ASN A 1 131 ? 7.982 7.519 0.608 1.00 95.25 131 ASN A N 1
ATOM 972 C CA . ASN A 1 131 ? 7.024 6.461 0.374 1.00 95.25 131 ASN A CA 1
ATOM 973 C C . ASN A 1 131 ? 5.671 7.095 0.032 1.00 95.25 131 ASN A C 1
ATOM 975 O O . ASN A 1 131 ? 5.176 7.951 0.768 1.00 95.25 131 ASN A O 1
ATOM 979 N N . HIS A 1 132 ? 5.034 6.645 -1.039 1.00 93.62 132 HIS A N 1
ATOM 980 C CA . HIS A 1 132 ? 3.658 7.006 -1.339 1.00 93.62 132 HIS A CA 1
ATOM 981 C C . HIS A 1 132 ? 2.911 5.788 -1.885 1.00 93.62 132 HIS A C 1
ATOM 983 O O . HIS A 1 132 ? 3.511 4.773 -2.246 1.00 93.62 132 HIS A O 1
ATOM 989 N N . PHE A 1 133 ? 1.585 5.876 -1.923 1.00 95.94 133 PHE A N 1
ATOM 990 C CA . PHE A 1 133 ? 0.775 4.842 -2.539 1.00 95.94 133 PHE A CA 1
ATOM 991 C C . PHE A 1 133 ? -0.543 5.357 -3.108 1.00 95.94 133 PHE A C 1
ATOM 993 O O . PHE A 1 133 ? -1.074 6.401 -2.716 1.00 95.94 133 PHE A O 1
ATOM 1000 N N . ARG A 1 134 ? -1.100 4.568 -4.023 1.00 95.75 134 ARG A N 1
ATOM 1001 C CA . ARG A 1 134 ? -2.444 4.715 -4.599 1.00 95.75 134 ARG A CA 1
ATOM 1002 C C . ARG A 1 134 ? -3.269 3.490 -4.250 1.00 95.75 134 ARG A C 1
ATOM 1004 O O . ARG A 1 134 ? -2.706 2.427 -4.007 1.00 95.75 134 ARG A O 1
ATOM 1011 N N . TYR A 1 135 ? -4.593 3.627 -4.203 1.00 97.81 135 TYR A N 1
ATOM 1012 C CA . TYR A 1 135 ? -5.452 2.510 -3.808 1.00 97.81 135 TYR A CA 1
ATOM 1013 C C . TYR A 1 135 ? -6.799 2.443 -4.529 1.00 97.81 135 TYR A C 1
ATOM 1015 O O . TYR A 1 135 ? -7.366 3.454 -4.959 1.00 97.81 135 TYR A O 1
ATOM 1023 N N . TRP A 1 136 ? -7.322 1.223 -4.613 1.00 98.38 136 TRP A N 1
ATOM 1024 C CA . TRP A 1 136 ? -8.570 0.837 -5.266 1.00 98.38 136 TRP A CA 1
ATOM 1025 C C . TRP A 1 136 ? -9.347 -0.114 -4.366 1.00 98.38 136 TRP A C 1
ATOM 1027 O O . TRP A 1 136 ? -8.759 -0.854 -3.580 1.00 98.38 136 TRP A O 1
ATOM 1037 N N . ARG A 1 137 ? -10.672 -0.121 -4.492 1.00 98.19 137 ARG A N 1
ATOM 1038 C CA . ARG A 1 137 ? -11.543 -1.007 -3.719 1.00 98.19 137 ARG A CA 1
ATOM 1039 C C . ARG A 1 137 ? -12.148 -2.076 -4.615 1.00 98.19 137 ARG A C 1
ATOM 1041 O O . ARG A 1 137 ? -12.688 -1.741 -5.663 1.00 98.19 137 ARG A O 1
ATOM 1048 N N . GLN A 1 138 ? -12.112 -3.321 -4.156 1.00 97.88 138 GLN A N 1
ATOM 1049 C CA . GLN A 1 138 ? -12.780 -4.451 -4.792 1.00 97.88 138 GLN A CA 1
ATOM 1050 C C . GLN A 1 138 ? -14.239 -4.514 -4.310 1.00 97.88 138 GLN A C 1
ATOM 1052 O O . GLN A 1 138 ? -14.523 -4.987 -3.206 1.00 97.88 138 GLN A O 1
ATOM 1057 N N . ASN A 1 139 ? -15.159 -3.936 -5.083 1.00 97.19 139 ASN A N 1
ATOM 1058 C CA . ASN A 1 139 ? -16.564 -3.756 -4.682 1.00 97.19 139 ASN A CA 1
ATOM 1059 C C . ASN A 1 139 ? -17.586 -3.976 -5.807 1.00 97.19 139 ASN A C 1
ATOM 1061 O O . ASN A 1 139 ? -18.750 -3.593 -5.669 1.00 97.19 139 ASN A O 1
ATOM 1065 N N . GLY A 1 140 ? -17.163 -4.543 -6.932 1.00 97.00 140 GLY A N 1
ATOM 1066 C CA . GLY A 1 140 ? -18.057 -4.875 -8.034 1.00 97.00 140 GLY A CA 1
ATOM 1067 C C . GLY A 1 140 ? -18.820 -6.188 -7.818 1.00 97.00 140 GLY A C 1
ATOM 1068 O O . GLY A 1 140 ? -18.606 -6.914 -6.847 1.00 97.00 140 GLY A O 1
ATOM 1069 N N . SER A 1 141 ? -19.753 -6.486 -8.726 1.00 95.81 141 SER A N 1
ATOM 1070 C CA . SER A 1 141 ? -20.666 -7.634 -8.618 1.00 95.81 141 SER A CA 1
ATOM 1071 C C . SER A 1 141 ? -19.976 -8.994 -8.610 1.00 95.81 141 SER A C 1
ATOM 1073 O O . SER A 1 141 ? -20.522 -9.936 -8.032 1.00 95.81 141 SER A O 1
ATOM 1075 N N . ASP A 1 142 ? -18.802 -9.095 -9.228 1.00 95.75 142 ASP A N 1
ATOM 1076 C CA . ASP A 1 142 ? -18.116 -10.370 -9.451 1.00 95.75 142 ASP A CA 1
ATOM 1077 C C . ASP A 1 142 ? -17.148 -10.684 -8.300 1.00 95.75 142 ASP A C 1
ATOM 1079 O O . ASP A 1 142 ? -16.817 -11.845 -8.061 1.00 95.75 142 ASP A O 1
ATOM 1083 N N . ALA A 1 143 ? -16.761 -9.663 -7.523 1.00 95.25 143 ALA A N 1
ATOM 1084 C CA . ALA A 1 143 ? -15.981 -9.801 -6.296 1.00 95.25 143 ALA A CA 1
ATOM 1085 C C . ALA A 1 143 ? -16.229 -8.629 -5.324 1.00 95.25 143 ALA A C 1
ATOM 1087 O O . ALA A 1 143 ? -15.410 -7.727 -5.188 1.00 95.25 143 ALA A O 1
ATOM 1088 N N . ASN A 1 144 ? -17.347 -8.636 -4.593 1.00 96.19 144 ASN A N 1
ATOM 1089 C CA . ASN A 1 144 ? -17.625 -7.607 -3.582 1.00 96.19 144 ASN A CA 1
ATOM 1090 C C . ASN A 1 144 ? -17.046 -7.984 -2.207 1.00 96.19 144 ASN A C 1
ATOM 1092 O O . ASN A 1 144 ? -17.789 -8.260 -1.263 1.00 96.19 144 ASN A O 1
ATOM 1096 N N . THR A 1 145 ? -15.719 -8.065 -2.110 1.00 97.44 145 THR A N 1
ATOM 1097 C CA . THR A 1 145 ? -15.024 -8.413 -0.855 1.00 97.44 145 THR A CA 1
ATOM 1098 C C . THR A 1 145 ? -14.839 -7.208 0.065 1.00 97.44 145 THR A C 1
ATOM 1100 O O . THR A 1 145 ? -14.658 -7.377 1.266 1.00 97.44 145 THR A O 1
ATOM 1103 N N . GLY A 1 146 ? -14.872 -5.990 -0.484 1.00 97.25 146 GLY A N 1
ATOM 1104 C CA . GLY A 1 146 ? -14.531 -4.763 0.233 1.00 97.25 146 GLY A CA 1
ATOM 1105 C C . GLY A 1 146 ? -13.025 -4.552 0.416 1.00 97.25 146 GLY A C 1
ATOM 1106 O O . GLY A 1 146 ? -12.636 -3.538 0.993 1.00 97.25 146 GLY A O 1
ATOM 1107 N N . ALA A 1 147 ? -12.186 -5.467 -0.084 1.00 98.56 147 ALA A N 1
ATOM 1108 C CA . ALA A 1 147 ? -10.736 -5.371 0.012 1.00 98.56 147 ALA A CA 1
ATOM 1109 C C . ALA A 1 147 ? -10.204 -4.097 -0.653 1.00 98.56 147 ALA A C 1
ATOM 1111 O O . ALA A 1 147 ? -10.732 -3.640 -1.673 1.00 98.56 147 ALA A O 1
ATOM 1112 N N . VAL A 1 148 ? -9.124 -3.548 -0.103 1.00 98.81 148 VAL A N 1
ATOM 1113 C CA . VAL A 1 148 ? -8.429 -2.386 -0.663 1.00 98.81 148 VAL A CA 1
ATOM 1114 C C . VAL A 1 148 ? -7.090 -2.837 -1.226 1.00 98.81 148 VAL A C 1
ATOM 1116 O O . VAL A 1 148 ? -6.215 -3.261 -0.479 1.00 98.81 148 VAL A O 1
ATOM 1119 N N . PHE A 1 149 ? -6.929 -2.732 -2.540 1.00 98.81 149 PHE A N 1
ATOM 1120 C CA . PHE A 1 149 ? -5.683 -3.010 -3.246 1.00 98.81 149 PHE A CA 1
ATOM 1121 C C . PHE A 1 149 ? -4.860 -1.731 -3.339 1.00 98.81 149 PHE A C 1
ATOM 1123 O O . PHE A 1 149 ? -5.397 -0.675 -3.675 1.00 98.81 149 PHE A O 1
ATOM 1130 N N . ILE A 1 150 ? -3.568 -1.820 -3.043 1.00 98.75 150 ILE A N 1
ATOM 1131 C CA . ILE A 1 150 ? -2.678 -0.672 -2.886 1.00 98.75 150 ILE A CA 1
ATOM 1132 C C . ILE A 1 150 ? -1.435 -0.873 -3.762 1.00 98.75 150 ILE A C 1
ATOM 1134 O O . ILE A 1 150 ? -0.772 -1.905 -3.664 1.00 98.75 150 ILE A O 1
ATOM 1138 N N . ALA A 1 151 ? -1.112 0.126 -4.586 1.00 98.19 151 ALA A N 1
ATOM 1139 C CA . ALA A 1 151 ? 0.174 0.246 -5.272 1.00 98.19 151 ALA A CA 1
ATOM 1140 C C . ALA A 1 151 ? 1.081 1.165 -4.456 1.00 98.19 151 ALA A C 1
ATOM 1142 O O . ALA A 1 151 ? 0.858 2.376 -4.444 1.00 98.19 151 ALA A O 1
ATOM 1143 N N . SER A 1 152 ? 2.054 0.589 -3.749 1.00 97.81 152 SER A N 1
ATOM 1144 C CA . SER A 1 152 ? 3.020 1.325 -2.930 1.00 97.81 152 SER A CA 1
ATOM 1145 C C . SER A 1 152 ? 4.399 1.342 -3.574 1.00 97.81 152 SER A C 1
ATOM 1147 O O . SER A 1 152 ? 4.888 0.318 -4.060 1.00 97.81 152 SER A O 1
ATOM 1149 N N . SER A 1 153 ? 5.055 2.494 -3.523 1.00 96.75 153 SER A N 1
ATOM 1150 C CA . SER A 1 153 ? 6.430 2.666 -3.972 1.00 96.75 153 SER A CA 1
ATOM 1151 C C . SER A 1 153 ? 7.161 3.708 -3.128 1.00 96.75 153 SER A C 1
ATOM 1153 O O . SER A 1 153 ? 6.570 4.441 -2.327 1.00 96.75 153 SER A O 1
ATOM 1155 N N . TYR A 1 154 ? 8.479 3.738 -3.280 1.00 95.94 154 TYR A N 1
ATOM 1156 C CA . TYR A 1 154 ? 9.332 4.778 -2.731 1.00 95.94 154 TYR A CA 1
ATOM 1157 C C . TYR A 1 154 ? 9.962 5.567 -3.877 1.00 95.94 154 TYR A C 1
ATOM 1159 O O . TYR A 1 154 ? 10.597 4.986 -4.759 1.00 95.94 154 TYR A O 1
ATOM 1167 N N . GLU A 1 155 ? 9.781 6.881 -3.860 1.00 92.38 155 GLU A N 1
ATOM 1168 C CA . GLU A 1 155 ? 10.202 7.795 -4.918 1.00 92.38 155 GLU A CA 1
ATOM 1169 C C . GLU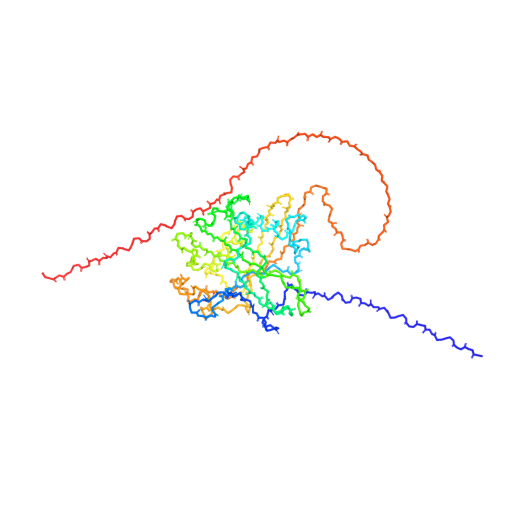 A 1 155 ? 11.361 8.682 -4.468 1.00 92.38 155 GLU A C 1
ATOM 1171 O O . GLU A 1 155 ? 11.545 8.991 -3.287 1.00 92.38 155 GLU A O 1
ATOM 1176 N N . PHE A 1 156 ? 12.152 9.110 -5.442 1.00 90.44 156 PHE A N 1
ATOM 1177 C CA . PHE A 1 156 ? 13.091 10.203 -5.287 1.00 90.44 156 PHE A CA 1
ATOM 1178 C C . PHE A 1 156 ? 12.369 11.560 -5.124 1.00 90.44 156 PHE A C 1
ATOM 1180 O O . PHE A 1 156 ? 11.179 11.682 -5.422 1.00 90.44 156 PHE A O 1
ATOM 1187 N N . PRO A 1 157 ? 13.092 12.602 -4.675 1.00 85.81 157 PRO A N 1
ATOM 1188 C CA . PRO A 1 157 ? 12.612 13.986 -4.661 1.00 85.81 157 PRO A CA 1
ATOM 1189 C C . PRO A 1 157 ? 12.184 14.534 -6.029 1.00 85.81 157 PRO A C 1
ATOM 1191 O O . PRO A 1 157 ? 12.517 13.996 -7.092 1.00 85.81 157 PRO A O 1
ATOM 1194 N N . LEU A 1 158 ? 11.490 15.676 -5.995 1.00 84.25 158 LEU A N 1
ATOM 1195 C CA . LEU A 1 158 ? 11.000 16.386 -7.182 1.00 84.25 158 LEU A CA 1
ATOM 1196 C C . LEU A 1 158 ? 12.112 16.792 -8.152 1.00 84.25 158 LEU A C 1
ATOM 1198 O O . LEU A 1 158 ? 11.899 16.795 -9.363 1.00 84.25 158 LEU A O 1
ATOM 1202 N N . ASP A 1 159 ? 13.305 17.122 -7.654 1.00 85.06 159 ASP A N 1
ATOM 1203 C CA . ASP A 1 159 ? 14.457 17.478 -8.497 1.00 85.06 159 ASP A CA 1
ATOM 1204 C C . ASP A 1 159 ? 14.959 16.301 -9.356 1.00 85.06 159 ASP A C 1
ATOM 1206 O O . ASP A 1 159 ? 15.641 16.502 -10.363 1.00 85.06 159 ASP A O 1
ATOM 1210 N N . LYS A 1 160 ? 14.541 15.080 -9.012 1.00 86.19 160 LYS A N 1
ATOM 1211 C CA . LYS A 1 160 ? 14.702 13.843 -9.784 1.00 86.19 160 LYS A CA 1
ATOM 1212 C C . LYS A 1 160 ? 13.390 13.362 -10.404 1.00 86.19 160 LYS A C 1
ATOM 1214 O O . LYS A 1 160 ? 13.280 12.207 -10.801 1.00 86.19 160 LYS A O 1
ATOM 1219 N N . SER A 1 161 ? 12.408 14.256 -10.518 1.00 84.50 161 SER A N 1
ATOM 1220 C CA . SER A 1 161 ? 11.111 14.012 -11.157 1.00 84.50 161 SER A CA 1
ATOM 1221 C C . SER A 1 161 ? 10.318 12.850 -10.553 1.00 84.50 161 SER A C 1
ATOM 1223 O O . SER A 1 161 ? 9.560 12.213 -11.279 1.00 84.50 161 SER A O 1
ATOM 1225 N N . HIS A 1 162 ? 10.483 12.575 -9.253 1.00 86.31 162 HIS A N 1
ATOM 1226 C CA . HIS A 1 162 ? 9.788 11.477 -8.572 1.00 86.31 162 HIS A CA 1
ATOM 1227 C C . HIS A 1 162 ? 10.009 10.093 -9.205 1.00 86.31 162 HIS A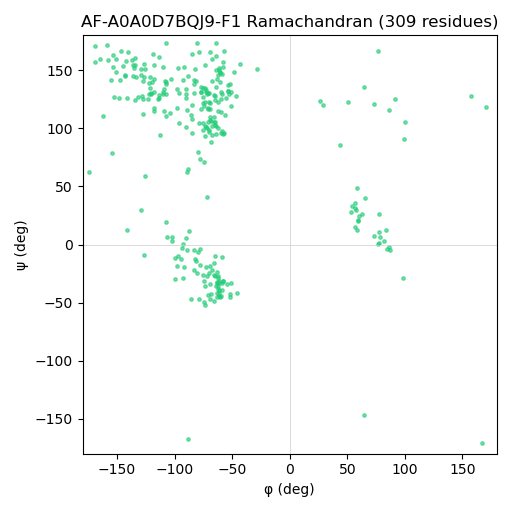 C 1
ATOM 1229 O O . HIS A 1 162 ? 9.135 9.235 -9.158 1.00 86.31 162 HIS A O 1
ATOM 1235 N N . ASP A 1 163 ? 11.184 9.853 -9.798 1.00 89.75 163 ASP A N 1
ATOM 1236 C CA . ASP A 1 163 ? 11.546 8.509 -10.261 1.00 89.75 163 ASP A CA 1
ATOM 1237 C C . ASP A 1 163 ? 11.586 7.521 -9.079 1.00 89.75 163 ASP A C 1
ATOM 1239 O O . ASP A 1 163 ? 11.861 7.901 -7.936 1.00 89.75 163 ASP A O 1
ATOM 1243 N N . ILE A 1 164 ? 11.325 6.245 -9.340 1.00 92.75 164 ILE A N 1
ATOM 1244 C CA . ILE A 1 164 ? 11.296 5.212 -8.305 1.00 92.75 164 ILE A CA 1
ATOM 1245 C C . ILE A 1 164 ? 12.733 4.926 -7.864 1.00 92.75 164 ILE A C 1
ATOM 1247 O O . ILE A 1 164 ? 13.635 4.753 -8.687 1.00 92.75 164 ILE A O 1
ATOM 1251 N N . VAL A 1 165 ? 12.971 4.878 -6.552 1.00 95.12 165 VAL A N 1
ATOM 1252 C CA . VAL A 1 165 ? 14.311 4.570 -6.032 1.00 95.12 165 VAL A CA 1
ATOM 1253 C C . VAL A 1 165 ? 14.699 3.120 -6.354 1.00 95.12 165 VAL A C 1
ATOM 1255 O O . VAL A 1 165 ? 13.821 2.278 -6.559 1.00 95.12 165 VAL A O 1
ATOM 1258 N N . PRO A 1 166 ? 15.997 2.769 -6.342 1.00 95.69 166 PRO A N 1
ATOM 1259 C CA . PRO A 1 166 ? 16.416 1.377 -6.460 1.00 95.69 166 PRO A CA 1
ATOM 1260 C C . PRO A 1 166 ? 15.708 0.479 -5.434 1.00 95.69 166 PRO A C 1
ATOM 1262 O O . PRO A 1 166 ? 15.672 0.796 -4.246 1.00 95.69 166 PRO A O 1
ATOM 1265 N N . ASN A 1 167 ? 15.127 -0.631 -5.899 1.00 96.06 167 ASN A N 1
ATOM 1266 C CA . ASN A 1 167 ? 14.256 -1.539 -5.141 1.00 96.06 167 ASN A CA 1
ATOM 1267 C C . ASN A 1 167 ? 12.979 -0.880 -4.559 1.00 96.06 167 ASN A C 1
ATOM 1269 O O . ASN A 1 167 ? 12.383 -1.384 -3.605 1.00 96.06 167 ASN A O 1
ATOM 1273 N N . GLY A 1 168 ? 12.546 0.253 -5.117 1.00 96.94 168 GLY A N 1
ATOM 1274 C CA . GLY A 1 168 ? 11.535 1.137 -4.531 1.00 96.94 168 GLY A CA 1
ATOM 1275 C C . GLY A 1 168 ? 10.134 0.543 -4.399 1.00 96.94 168 GLY A C 1
ATOM 1276 O O . GLY A 1 168 ? 9.415 0.922 -3.478 1.00 96.94 168 GLY A O 1
ATOM 1277 N N . TYR A 1 169 ? 9.741 -0.417 -5.242 1.00 97.75 169 TYR A N 1
ATOM 1278 C CA . TYR A 1 169 ? 8.457 -1.113 -5.079 1.00 97.75 169 TYR A CA 1
ATOM 1279 C C . TYR A 1 169 ? 8.449 -2.019 -3.845 1.00 97.75 169 TYR A C 1
ATOM 1281 O O . TYR A 1 169 ? 7.514 -1.971 -3.046 1.00 97.75 169 TYR A O 1
ATOM 1289 N N . ASN A 1 170 ? 9.504 -2.815 -3.654 1.00 97.12 170 ASN A N 1
ATOM 1290 C CA . ASN A 1 170 ? 9.603 -3.710 -2.501 1.00 97.12 170 ASN A CA 1
ATOM 1291 C C . ASN A 1 170 ? 9.831 -2.895 -1.214 1.00 97.12 170 ASN A C 1
ATOM 1293 O O . ASN A 1 170 ? 9.143 -3.113 -0.219 1.00 97.12 170 ASN A O 1
ATOM 1297 N N . LEU A 1 171 ? 10.708 -1.880 -1.256 1.00 97.44 171 LEU A N 1
ATOM 1298 C CA . LEU A 1 171 ? 10.945 -0.966 -0.129 1.00 97.44 171 LEU A CA 1
ATOM 1299 C C . LEU A 1 171 ? 9.687 -0.189 0.270 1.00 97.44 171 LEU A C 1
ATOM 1301 O O . LEU A 1 171 ? 9.377 -0.102 1.453 1.00 97.44 171 LEU A O 1
ATOM 1305 N N . GLY A 1 172 ? 8.937 0.345 -0.697 1.00 97.75 172 GLY A N 1
ATOM 1306 C CA . GLY A 1 172 ? 7.704 1.080 -0.422 1.00 97.75 172 GLY A CA 1
ATOM 1307 C C . GLY A 1 172 ? 6.651 0.219 0.276 1.00 97.75 172 GLY A C 1
ATOM 1308 O O . GLY A 1 172 ? 5.964 0.685 1.183 1.00 97.75 172 GLY A O 1
ATOM 1309 N N . ARG A 1 173 ? 6.517 -1.057 -0.099 1.00 98.25 173 ARG A N 1
ATOM 1310 C CA . ARG A 1 173 ? 5.653 -2.007 0.620 1.00 98.25 173 ARG A CA 1
ATOM 1311 C C . ARG A 1 173 ? 6.168 -2.269 2.036 1.00 98.25 173 ARG A C 1
ATOM 1313 O O . ARG A 1 173 ? 5.415 -2.203 3.007 1.00 98.25 173 ARG A O 1
ATOM 1320 N N . ASP A 1 174 ? 7.454 -2.562 2.152 1.00 97.94 174 ASP A N 1
ATOM 1321 C CA . ASP A 1 174 ? 8.059 -3.057 3.384 1.00 97.94 174 ASP A CA 1
ATOM 1322 C C . ASP A 1 174 ? 8.258 -1.963 4.442 1.00 97.94 174 ASP A C 1
ATOM 1324 O O . ASP A 1 174 ? 8.216 -2.249 5.638 1.00 97.94 174 ASP A O 1
ATOM 1328 N N . TYR A 1 175 ? 8.393 -0.696 4.046 1.00 98.19 175 TYR A N 1
ATOM 1329 C CA . TYR A 1 175 ? 8.386 0.436 4.976 1.00 98.19 175 TYR A CA 1
ATOM 1330 C C . TYR A 1 175 ? 7.014 0.677 5.598 1.00 98.19 175 TYR A C 1
ATOM 1332 O O . TYR A 1 175 ? 6.945 1.003 6.782 1.00 98.19 175 TYR A O 1
ATOM 1340 N N . ILE A 1 176 ? 5.918 0.439 4.871 1.00 98.62 176 ILE A N 1
ATOM 1341 C CA . ILE A 1 176 ? 4.574 0.462 5.467 1.00 98.62 176 ILE A CA 1
ATOM 1342 C C . ILE A 1 176 ? 4.457 -0.640 6.527 1.00 98.62 176 ILE A C 1
ATOM 1344 O O . ILE A 1 176 ? 4.002 -0.378 7.642 1.00 98.62 176 ILE A O 1
ATOM 1348 N N . VAL A 1 177 ? 4.934 -1.851 6.223 1.00 98.50 177 VAL A N 1
ATOM 1349 C CA . VAL A 1 177 ? 4.993 -2.953 7.199 1.00 98.50 177 VAL A CA 1
ATOM 1350 C C . VAL A 1 177 ? 5.852 -2.570 8.408 1.00 98.50 177 VAL A C 1
ATOM 1352 O O . VAL A 1 177 ? 5.414 -2.748 9.545 1.00 98.50 177 VAL A O 1
ATOM 1355 N N . GLY A 1 178 ? 7.016 -1.957 8.190 1.00 97.94 178 GLY A N 1
ATOM 1356 C CA . GLY A 1 178 ? 7.884 -1.473 9.264 1.00 97.94 178 GLY A CA 1
ATOM 1357 C C . GLY A 1 178 ? 7.259 -0.364 10.118 1.00 97.94 178 GLY A C 1
ATOM 1358 O O . GLY A 1 178 ? 7.420 -0.357 11.342 1.00 97.94 178 GLY A O 1
ATOM 1359 N N . ASN A 1 179 ? 6.469 0.535 9.522 1.00 97.62 179 ASN A N 1
ATOM 1360 C CA . ASN A 1 179 ? 5.704 1.549 10.255 1.00 97.62 179 ASN A CA 1
ATOM 1361 C C . ASN A 1 179 ? 4.660 0.914 11.179 1.00 97.62 179 ASN A C 1
ATOM 1363 O O . ASN A 1 179 ? 4.394 1.459 12.255 1.00 97.62 179 ASN A O 1
ATOM 1367 N N . ILE A 1 180 ? 4.085 -0.224 10.788 1.00 98.62 180 ILE A N 1
ATOM 1368 C CA . ILE A 1 180 ? 3.120 -0.977 11.595 1.00 98.62 180 ILE A CA 1
ATOM 1369 C C . ILE A 1 180 ? 3.828 -1.707 12.738 1.00 98.62 180 ILE A C 1
ATOM 1371 O O . ILE A 1 180 ? 3.411 -1.592 13.892 1.00 98.62 180 ILE A O 1
ATOM 1375 N N . THR A 1 181 ? 4.901 -2.441 12.443 1.00 97.88 181 THR A N 1
ATOM 1376 C CA . THR A 1 181 ? 5.601 -3.283 13.429 1.00 97.88 181 THR A CA 1
ATOM 1377 C C . THR A 1 181 ? 6.582 -2.533 14.314 1.00 97.88 181 THR A C 1
ATOM 1379 O O . THR A 1 181 ? 7.037 -3.083 15.315 1.00 97.88 181 THR A O 1
ATOM 1382 N N . LYS A 1 182 ? 6.927 -1.294 13.948 1.00 96.81 182 LYS A N 1
ATOM 1383 C CA . LYS A 1 182 ? 8.017 -0.518 14.555 1.00 96.81 182 LYS A CA 1
ATOM 1384 C C . LYS A 1 182 ? 9.357 -1.263 14.484 1.00 96.81 182 LYS A C 1
ATOM 1386 O O . LYS A 1 182 ? 10.174 -1.175 15.398 1.00 96.81 182 LYS A O 1
ATOM 1391 N N . SER A 1 183 ? 9.579 -2.002 13.397 1.00 95.25 183 SER A N 1
ATOM 1392 C CA . SER A 1 183 ? 10.801 -2.768 13.147 1.00 95.25 183 SER A CA 1
ATOM 1393 C C . SER A 1 183 ? 11.200 -2.730 11.673 1.00 95.25 183 SER A C 1
ATOM 1395 O O . SER A 1 183 ? 10.376 -2.490 10.796 1.00 95.25 183 SER A O 1
ATOM 1397 N N . THR A 1 184 ? 12.476 -2.983 11.389 1.00 93.81 184 THR A N 1
ATOM 1398 C CA . THR A 1 184 ? 12.958 -3.113 10.011 1.00 93.81 184 THR A CA 1
ATOM 1399 C C . THR A 1 184 ? 12.499 -4.437 9.408 1.00 93.81 184 THR A C 1
ATOM 1401 O O . THR A 1 184 ? 12.644 -5.492 10.029 1.00 93.81 184 THR A O 1
ATOM 1404 N N . VAL A 1 185 ? 11.998 -4.384 8.175 1.00 95.56 185 VAL A N 1
ATOM 1405 C CA . VAL A 1 185 ? 11.730 -5.566 7.354 1.00 95.56 185 VAL A CA 1
ATOM 1406 C C . VAL A 1 185 ? 12.986 -5.884 6.535 1.00 95.56 185 VAL A C 1
ATOM 1408 O O . VAL A 1 185 ? 13.495 -4.996 5.849 1.00 95.56 185 VAL A O 1
ATOM 1411 N N . PRO A 1 186 ? 13.528 -7.113 6.597 1.00 93.88 186 PRO A N 1
ATOM 1412 C CA . PRO A 1 186 ? 14.680 -7.509 5.796 1.00 93.88 186 PRO A CA 1
ATOM 1413 C C . PRO A 1 186 ? 14.239 -7.801 4.353 1.00 93.88 186 PRO A C 1
ATOM 1415 O O . PRO A 1 186 ? 14.152 -8.955 3.950 1.00 93.88 186 PRO A O 1
ATOM 1418 N N . THR A 1 187 ? 13.933 -6.752 3.583 1.00 93.56 187 THR A N 1
ATOM 1419 C CA . THR A 1 187 ? 13.310 -6.825 2.246 1.00 93.56 187 THR A CA 1
ATOM 1420 C C . THR A 1 187 ? 13.934 -7.863 1.313 1.00 93.56 187 THR A C 1
ATOM 1422 O O . THR A 1 187 ? 13.213 -8.572 0.622 1.00 93.56 187 THR A O 1
ATOM 1425 N N . LEU A 1 188 ? 15.265 -7.979 1.295 1.00 92.00 188 LEU A N 1
ATOM 1426 C CA . LEU A 1 188 ? 15.971 -8.894 0.390 1.00 92.00 188 LEU A CA 1
ATOM 1427 C C . LEU A 1 188 ? 15.942 -10.360 0.836 1.00 92.00 188 LEU A C 1
ATOM 1429 O O . LEU A 1 188 ? 16.179 -11.244 0.017 1.00 92.00 188 LEU A O 1
ATOM 1433 N N . ASP A 1 189 ? 15.637 -10.609 2.108 1.00 90.56 189 ASP A N 1
ATOM 1434 C CA . ASP A 1 189 ? 15.605 -11.947 2.703 1.00 90.56 189 ASP A CA 1
ATOM 1435 C C . ASP A 1 189 ? 14.166 -12.473 2.858 1.00 90.56 189 ASP A C 1
ATOM 1437 O O . ASP A 1 189 ? 13.952 -13.557 3.407 1.00 90.56 189 ASP A O 1
ATOM 1441 N N . LEU A 1 190 ? 13.163 -11.714 2.397 1.00 90.31 190 LEU A N 1
ATOM 1442 C CA . LEU A 1 190 ? 11.772 -12.152 2.399 1.00 90.31 190 LEU A CA 1
ATOM 1443 C C . LEU A 1 190 ? 11.587 -13.336 1.445 1.00 90.31 190 LEU A C 1
ATOM 1445 O O . LEU A 1 190 ? 11.946 -13.285 0.270 1.00 90.31 190 LEU A O 1
ATOM 1449 N N . THR A 1 191 ? 10.973 -14.405 1.947 1.00 81.31 191 THR A N 1
ATOM 1450 C CA . THR A 1 191 ? 10.633 -15.588 1.153 1.00 81.31 191 THR A CA 1
ATOM 1451 C C . THR A 1 191 ? 9.121 -15.744 1.018 1.00 81.31 191 THR A C 1
ATOM 1453 O O . THR A 1 191 ? 8.336 -15.185 1.786 1.00 81.31 191 THR A O 1
ATOM 1456 N N . GLN A 1 192 ? 8.707 -16.533 0.023 1.00 68.06 192 GLN A N 1
ATOM 1457 C CA . GLN A 1 192 ? 7.299 -16.808 -0.289 1.00 68.06 192 GLN A CA 1
ATOM 1458 C C . GLN A 1 192 ? 6.564 -17.587 0.820 1.00 68.06 192 GLN A C 1
ATOM 1460 O O . GLN A 1 192 ? 5.337 -17.674 0.799 1.00 68.06 192 GLN A O 1
ATOM 1465 N N . ASP A 1 193 ? 7.289 -18.091 1.824 1.00 62.81 193 ASP A N 1
ATOM 1466 C CA . ASP A 1 193 ? 6.751 -18.890 2.923 1.00 62.81 193 ASP A CA 1
ATOM 1467 C C . ASP A 1 193 ? 6.305 -18.016 4.103 1.00 62.81 193 ASP A C 1
ATOM 1469 O O . ASP A 1 193 ? 6.800 -18.119 5.226 1.00 62.81 193 ASP A O 1
ATOM 1473 N N . GLY A 1 194 ? 5.319 -17.156 3.841 1.00 61.16 194 GLY A N 1
ATOM 1474 C CA . GLY A 1 194 ? 4.442 -16.603 4.867 1.00 61.16 194 GLY A CA 1
ATOM 1475 C C . GLY A 1 194 ? 5.152 -15.832 5.972 1.00 61.16 194 GLY A C 1
ATOM 1476 O O . GLY A 1 194 ? 4.851 -16.067 7.144 1.00 61.16 194 GLY A O 1
ATOM 1477 N N . ALA A 1 195 ? 6.059 -14.912 5.624 1.00 84.69 195 ALA A N 1
ATOM 1478 C CA . ALA A 1 195 ? 6.550 -13.932 6.586 1.00 84.69 195 ALA A CA 1
ATOM 1479 C C . ALA A 1 195 ? 5.340 -13.255 7.252 1.00 84.69 195 ALA A C 1
ATOM 1481 O O . ALA A 1 195 ? 4.480 -12.676 6.576 1.00 84.69 195 ALA A O 1
ATOM 1482 N N . ARG A 1 196 ? 5.241 -13.411 8.576 1.00 93.19 196 ARG A N 1
ATOM 1483 C CA . ARG A 1 196 ? 4.139 -12.878 9.375 1.00 93.19 196 ARG A CA 1
ATOM 1484 C C . ARG A 1 196 ? 4.641 -11.756 10.244 1.00 93.19 196 ARG A C 1
ATOM 1486 O O . ARG A 1 196 ? 5.604 -11.921 10.990 1.00 93.19 196 ARG A O 1
ATOM 1493 N N . TYR A 1 197 ? 3.930 -10.649 10.182 1.00 96.75 197 TYR A N 1
ATOM 1494 C CA . TYR A 1 197 ? 4.191 -9.481 10.995 1.00 96.75 197 TYR A CA 1
ATOM 1495 C C . TYR A 1 197 ? 2.914 -9.084 11.725 1.00 96.75 197 TYR A C 1
ATOM 1497 O O . TYR A 1 197 ? 1.800 -9.385 11.294 1.00 96.75 197 TYR A O 1
ATOM 1505 N N . SER A 1 198 ? 3.072 -8.403 12.850 1.00 98.25 198 SER A N 1
ATOM 1506 C CA . SER A 1 198 ? 1.953 -7.788 13.547 1.00 98.25 198 SER A CA 1
ATOM 1507 C C . SER A 1 198 ? 2.422 -6.563 14.302 1.00 98.25 198 SER A C 1
ATOM 1509 O O . SER A 1 198 ? 3.549 -6.539 14.801 1.00 98.25 198 SER A O 1
ATOM 1511 N N . GLY A 1 199 ? 1.554 -5.573 14.430 1.00 98.50 199 GLY A N 1
ATOM 1512 C CA . GLY A 1 199 ? 1.856 -4.371 15.187 1.00 98.50 199 GLY A CA 1
ATOM 1513 C C . GLY A 1 199 ? 0.626 -3.514 15.416 1.00 98.50 199 GLY A C 1
ATOM 1514 O O . GLY A 1 199 ? -0.440 -3.757 14.845 1.00 98.50 199 GLY A O 1
ATOM 1515 N N . ALA A 1 200 ? 0.796 -2.507 16.266 1.00 98.31 200 ALA A N 1
ATOM 1516 C CA . ALA A 1 200 ? -0.255 -1.569 16.610 1.00 98.31 200 ALA A CA 1
ATOM 1517 C C . ALA A 1 200 ? 0.141 -0.142 16.229 1.00 98.31 200 ALA A C 1
ATOM 1519 O O . ALA A 1 200 ? 1.282 0.286 16.419 1.00 98.31 200 ALA A O 1
ATOM 1520 N N . THR A 1 201 ? -0.826 0.609 15.715 1.00 98.56 201 THR A N 1
ATOM 1521 C CA . THR A 1 201 ? -0.687 2.037 15.414 1.00 98.56 201 THR A CA 1
ATOM 1522 C C . THR A 1 201 ? -1.900 2.796 15.928 1.00 98.56 201 THR A C 1
ATOM 1524 O O . THR A 1 201 ? -2.951 2.200 16.168 1.00 98.56 201 THR A O 1
ATOM 1527 N N . SER A 1 202 ? -1.767 4.108 16.108 1.00 97.75 202 SER A N 1
ATOM 1528 C CA . SER A 1 202 ? -2.855 4.937 16.623 1.00 97.75 202 SER A CA 1
ATOM 1529 C C . SER A 1 202 ? -2.885 6.301 15.953 1.00 97.75 202 SER A C 1
ATOM 1531 O O . SER A 1 202 ? -1.839 6.863 15.633 1.00 97.75 202 SER A O 1
ATOM 1533 N N . TYR A 1 203 ? -4.086 6.844 15.770 1.00 97.00 203 TYR A N 1
ATOM 1534 C CA . TYR A 1 203 ? -4.306 8.218 15.325 1.00 97.00 203 TYR A CA 1
ATOM 1535 C C . TYR A 1 203 ? -5.679 8.706 15.792 1.00 97.00 203 TYR A C 1
ATOM 1537 O O . TYR A 1 203 ? -6.643 7.944 15.813 1.00 97.00 203 TYR A O 1
ATOM 1545 N N . GLY A 1 204 ? -5.778 9.975 16.202 1.00 94.31 204 GLY A N 1
ATOM 1546 C CA . GLY A 1 204 ? -7.056 10.585 16.596 1.00 94.31 204 GLY A CA 1
ATOM 1547 C C . GLY A 1 204 ? -7.824 9.815 17.682 1.00 94.31 204 GLY A C 1
ATOM 1548 O O . GLY A 1 204 ? -9.048 9.766 17.631 1.00 94.31 204 GLY A O 1
ATOM 1549 N N . GLY A 1 205 ? -7.113 9.163 18.612 1.00 95.69 205 GLY A N 1
ATOM 1550 C CA . GLY A 1 205 ? -7.687 8.342 19.689 1.00 95.69 205 GLY A CA 1
ATOM 1551 C C . GLY A 1 205 ? -8.172 6.944 19.273 1.00 95.69 205 GLY A C 1
ATOM 1552 O O . GLY A 1 205 ? -8.660 6.200 20.120 1.00 95.69 205 GLY A O 1
ATOM 1553 N N . TYR A 1 206 ? -8.027 6.562 18.003 1.00 98.19 206 TYR A N 1
ATOM 1554 C CA . TYR A 1 206 ? -8.211 5.183 17.551 1.00 98.19 206 TYR A CA 1
ATOM 1555 C C . TYR A 1 206 ? -6.903 4.406 17.663 1.00 98.19 206 TYR A C 1
ATOM 1557 O O . TYR A 1 206 ? -5.832 4.955 17.403 1.00 98.19 206 TYR A O 1
ATOM 1565 N N . THR A 1 207 ? -7.003 3.121 17.995 1.00 98.50 207 THR A N 1
ATOM 1566 C CA . THR A 1 207 ? -5.886 2.171 17.964 1.00 98.50 207 THR A CA 1
ATOM 1567 C C . THR A 1 207 ? -6.243 1.016 17.046 1.00 98.50 207 THR A C 1
ATOM 1569 O O . THR A 1 207 ? -7.305 0.409 17.188 1.00 98.50 207 THR A O 1
ATOM 1572 N N . TYR A 1 208 ? -5.336 0.712 16.126 1.00 98.75 208 TYR A N 1
ATOM 1573 C CA . TYR A 1 208 ? -5.454 -0.341 15.130 1.00 98.75 208 TYR A CA 1
ATOM 1574 C C . TYR A 1 208 ? -4.414 -1.410 15.415 1.00 98.75 208 TYR A C 1
ATOM 1576 O O . TYR A 1 208 ? -3.224 -1.102 15.479 1.00 98.75 208 TYR A O 1
ATOM 1584 N N . ASN A 1 209 ? -4.840 -2.661 15.536 1.00 98.75 209 ASN A N 1
ATOM 1585 C CA . ASN A 1 209 ? -3.952 -3.810 15.469 1.00 98.75 209 ASN A CA 1
ATOM 1586 C C . ASN A 1 209 ? -3.984 -4.364 14.045 1.00 98.75 209 ASN A C 1
ATOM 1588 O O . ASN A 1 209 ? -5.062 -4.574 13.495 1.00 98.75 209 ASN A O 1
ATOM 1592 N N . THR A 1 210 ? -2.822 -4.584 13.442 1.00 98.88 210 THR A N 1
ATOM 1593 C CA . THR A 1 210 ? -2.718 -5.143 12.089 1.00 98.88 210 THR A CA 1
ATOM 1594 C C . THR A 1 210 ? -1.924 -6.435 12.139 1.00 98.88 210 THR A C 1
ATOM 1596 O O . THR A 1 210 ? -0.824 -6.457 12.692 1.00 98.88 210 THR A O 1
ATOM 1599 N N . THR A 1 211 ? -2.457 -7.494 11.537 1.00 98.50 211 THR A N 1
ATOM 1600 C CA . THR A 1 211 ? -1.684 -8.694 11.194 1.00 98.50 211 THR A CA 1
ATOM 1601 C C . THR A 1 211 ? -1.389 -8.690 9.703 1.00 98.50 211 THR A C 1
ATOM 1603 O O . THR A 1 211 ? -2.197 -8.224 8.903 1.00 98.50 211 THR A O 1
ATOM 1606 N N . ILE A 1 212 ? -0.200 -9.146 9.334 1.00 98.19 212 ILE A N 1
ATOM 1607 C CA . ILE A 1 212 ? 0.334 -9.022 7.982 1.00 98.19 212 ILE A CA 1
ATOM 1608 C C . ILE A 1 212 ? 0.867 -10.384 7.574 1.00 98.19 212 ILE A C 1
ATOM 1610 O O . ILE A 1 212 ? 1.683 -10.965 8.289 1.00 98.19 212 ILE A O 1
ATOM 1614 N N . ASN A 1 213 ? 0.426 -10.873 6.421 1.00 96.06 213 ASN A N 1
ATOM 1615 C CA . ASN A 1 213 ? 0.943 -12.090 5.810 1.00 96.06 213 ASN A CA 1
ATOM 1616 C C . ASN A 1 213 ? 1.444 -11.764 4.407 1.00 96.06 213 ASN A C 1
ATOM 1618 O O . ASN A 1 213 ? 0.685 -11.250 3.586 1.00 96.06 213 ASN A O 1
ATOM 1622 N N . TYR A 1 214 ? 2.700 -12.088 4.124 1.00 96.62 214 TYR A N 1
ATOM 1623 C CA . TYR A 1 214 ? 3.209 -12.051 2.758 1.00 96.62 214 TYR A CA 1
ATOM 1624 C C . TYR A 1 214 ? 2.716 -13.279 1.995 1.00 96.62 214 TYR A C 1
ATOM 1626 O O . TYR A 1 214 ? 2.810 -14.405 2.490 1.00 96.62 214 TYR A O 1
ATOM 1634 N N . VAL A 1 215 ? 2.184 -13.054 0.798 1.00 95.38 215 VAL A N 1
ATOM 1635 C CA . VAL A 1 215 ? 1.705 -14.102 -0.109 1.00 95.38 215 VAL A CA 1
ATOM 1636 C C . VAL A 1 215 ? 2.363 -13.953 -1.475 1.00 95.38 215 VAL A C 1
ATOM 1638 O O . VAL A 1 215 ? 2.710 -12.847 -1.889 1.00 95.38 215 VAL A O 1
ATOM 1641 N N . SER A 1 216 ? 2.520 -15.067 -2.183 1.00 94.88 216 SER A N 1
ATOM 1642 C CA . SER A 1 216 ? 2.911 -15.104 -3.594 1.00 94.88 216 SER A CA 1
ATOM 1643 C C . SER A 1 216 ? 1.718 -15.499 -4.472 1.00 94.88 216 SER A C 1
ATOM 1645 O O . SER A 1 216 ? 0.642 -15.825 -3.973 1.00 94.88 216 SER A O 1
ATOM 1647 N N . GLY A 1 217 ? 1.894 -15.446 -5.794 1.00 94.00 217 GLY A N 1
ATOM 1648 C CA . GLY A 1 217 ? 0.888 -15.880 -6.772 1.00 94.00 217 GLY A CA 1
ATOM 1649 C C . GLY A 1 217 ? 0.048 -14.743 -7.357 1.00 94.00 217 GLY A C 1
ATOM 1650 O O . GLY A 1 217 ? -0.310 -14.820 -8.524 1.00 94.00 217 GLY A O 1
ATOM 1651 N N . LEU A 1 218 ? -0.158 -13.656 -6.605 1.00 95.69 218 LEU A N 1
ATOM 1652 C CA . LEU A 1 218 ? -0.859 -12.453 -7.084 1.00 95.69 218 LEU A CA 1
ATOM 1653 C C . LEU A 1 218 ? -0.012 -11.597 -8.038 1.00 95.69 218 LEU A C 1
ATOM 1655 O O . LEU A 1 218 ? -0.538 -10.927 -8.924 1.00 95.69 218 LEU A O 1
ATOM 1659 N N . LEU A 1 219 ? 1.306 -11.599 -7.832 1.00 95.88 219 LEU A N 1
ATOM 1660 C CA . LEU A 1 219 ? 2.297 -10.907 -8.647 1.00 95.88 219 LEU A CA 1
ATOM 1661 C C . LEU A 1 219 ? 3.366 -11.902 -9.096 1.00 95.88 219 LEU A C 1
ATOM 1663 O O . LEU A 1 219 ? 3.760 -12.803 -8.355 1.00 95.88 219 LEU A O 1
ATOM 1667 N N . SER A 1 220 ? 3.871 -11.716 -10.313 1.00 95.12 220 SER A N 1
ATOM 1668 C CA . SER A 1 220 ? 5.054 -12.443 -10.778 1.00 95.12 220 SER A CA 1
ATOM 1669 C C . SER A 1 220 ? 6.322 -11.777 -10.246 1.00 95.12 220 SER A C 1
ATOM 1671 O O . SER A 1 220 ? 6.423 -10.554 -10.255 1.00 95.12 220 SER A O 1
ATOM 1673 N N . ASN A 1 221 ? 7.312 -12.571 -9.841 1.00 94.56 221 ASN A N 1
ATOM 1674 C CA . ASN A 1 221 ? 8.665 -12.085 -9.564 1.00 94.56 221 ASN A CA 1
ATOM 1675 C C . ASN A 1 221 ? 9.356 -11.769 -10.904 1.00 94.56 221 ASN A C 1
ATOM 1677 O O . ASN A 1 221 ? 9.851 -12.678 -11.575 1.00 94.56 221 ASN A O 1
ATOM 1681 N N . THR A 1 222 ? 9.279 -10.515 -11.362 1.00 95.00 222 THR A N 1
ATOM 1682 C CA . THR A 1 222 ? 9.692 -10.129 -12.719 1.00 95.00 222 THR A CA 1
ATOM 1683 C C . THR A 1 222 ? 10.016 -8.639 -12.855 1.00 95.00 222 THR A C 1
ATOM 1685 O O . THR A 1 222 ? 9.532 -7.812 -12.091 1.00 95.00 222 THR A O 1
ATOM 1688 N N . SER A 1 223 ? 10.796 -8.291 -13.877 1.00 94.94 223 SER A N 1
ATOM 1689 C CA . SER A 1 223 ? 10.899 -6.924 -14.416 1.00 94.94 223 SER A CA 1
ATOM 1690 C C . SER A 1 223 ? 10.010 -6.700 -15.649 1.00 94.94 223 SER A C 1
ATOM 1692 O O . SER A 1 223 ? 9.862 -5.572 -16.121 1.00 94.94 223 SER A O 1
ATOM 1694 N N . ILE A 1 224 ? 9.423 -7.755 -16.221 1.00 93.69 224 ILE A N 1
ATOM 1695 C CA . ILE A 1 224 ? 8.676 -7.671 -17.481 1.00 93.69 224 ILE A CA 1
ATOM 1696 C C . ILE A 1 224 ? 7.331 -6.985 -17.240 1.00 93.69 224 ILE A C 1
ATOM 1698 O O . ILE A 1 224 ? 6.521 -7.447 -16.443 1.00 93.69 224 ILE A O 1
ATOM 1702 N N . GLY A 1 225 ? 7.083 -5.892 -17.967 1.00 92.62 225 GLY A N 1
ATOM 1703 C CA . GLY A 1 225 ? 5.835 -5.134 -17.860 1.00 92.62 225 GLY A CA 1
ATOM 1704 C C . GLY A 1 225 ? 5.705 -4.309 -16.576 1.00 92.62 225 GLY A C 1
ATOM 1705 O O . GLY A 1 225 ? 4.646 -3.728 -16.359 1.00 92.62 225 GLY A O 1
ATOM 1706 N N . ILE A 1 226 ? 6.758 -4.227 -15.757 1.00 95.12 226 ILE A N 1
ATOM 1707 C CA . ILE A 1 226 ? 6.814 -3.372 -14.567 1.00 95.12 226 ILE A CA 1
ATOM 1708 C C . ILE A 1 226 ? 7.382 -2.010 -14.955 1.00 95.12 226 ILE A C 1
ATOM 1710 O O . ILE A 1 226 ? 8.422 -1.951 -15.602 1.00 95.12 226 ILE A O 1
ATOM 1714 N N . ASN A 1 227 ? 6.696 -0.935 -14.575 1.00 92.94 227 ASN A N 1
ATOM 1715 C CA . ASN A 1 227 ? 7.131 0.439 -14.815 1.00 92.94 227 ASN A CA 1
ATOM 1716 C C . ASN A 1 227 ? 8.440 0.729 -14.065 1.00 92.94 227 ASN A C 1
ATOM 1718 O O . ASN A 1 227 ? 8.709 0.114 -13.040 1.00 92.94 227 ASN A O 1
ATOM 1722 N N . HIS A 1 228 ? 9.278 1.629 -14.587 1.00 91.12 228 HIS A N 1
ATOM 1723 C CA . HIS A 1 228 ? 10.595 1.957 -14.008 1.00 91.12 228 HIS A CA 1
ATOM 1724 C C . HIS A 1 228 ? 11.560 0.766 -13.841 1.00 91.12 228 HIS A C 1
ATOM 1726 O O . HIS A 1 228 ? 12.567 0.882 -13.148 1.00 91.12 228 HIS A O 1
ATOM 1732 N N . ASN A 1 229 ? 11.309 -0.381 -14.484 1.00 91.81 229 ASN A N 1
ATOM 1733 C CA . ASN A 1 229 ? 12.079 -1.604 -14.237 1.00 91.81 229 ASN A CA 1
ATOM 1734 C C . ASN A 1 229 ? 13.604 -1.420 -14.335 1.00 91.81 229 ASN A C 1
ATOM 1736 O O . ASN A 1 229 ? 14.318 -1.888 -13.460 1.00 91.81 229 ASN A O 1
ATOM 1740 N N . ALA A 1 230 ? 14.090 -0.683 -15.334 1.00 89.88 230 ALA A N 1
ATOM 1741 C CA . ALA A 1 230 ? 15.513 -0.463 -15.570 1.00 89.88 230 ALA A CA 1
ATOM 1742 C C . ALA A 1 230 ? 16.181 0.490 -14.560 1.00 89.88 230 ALA A C 1
ATOM 1744 O O . ALA A 1 230 ? 17.406 0.496 -14.459 1.00 89.88 230 ALA A O 1
ATOM 1745 N N . THR A 1 231 ? 15.414 1.320 -13.842 1.00 90.38 231 THR A N 1
ATOM 1746 C CA . THR A 1 231 ? 15.953 2.277 -12.854 1.00 90.38 231 THR A CA 1
ATOM 1747 C C . THR A 1 231 ? 15.875 1.752 -11.425 1.00 90.38 231 THR A C 1
ATOM 1749 O O . THR A 1 231 ? 16.618 2.221 -10.562 1.00 90.38 231 THR A O 1
ATOM 1752 N N . VAL A 1 232 ? 15.040 0.737 -11.176 1.00 92.06 232 VAL A N 1
ATOM 1753 C CA . VAL A 1 232 ? 14.864 0.154 -9.839 1.00 92.06 232 VAL A CA 1
ATOM 1754 C C . VAL A 1 232 ? 15.755 -1.062 -9.562 1.00 92.06 232 VAL A C 1
ATOM 1756 O O . VAL A 1 232 ? 15.733 -1.592 -8.453 1.00 92.06 232 VAL A O 1
ATOM 1759 N N . GLU A 1 233 ? 16.542 -1.518 -10.535 1.00 88.19 233 GLU A N 1
ATOM 1760 C CA . GLU A 1 233 ? 17.470 -2.642 -10.370 1.00 88.19 233 GLU A CA 1
ATOM 1761 C C . GLU A 1 233 ? 18.572 -2.339 -9.337 1.00 88.19 233 GLU A C 1
ATOM 1763 O O . GLU A 1 233 ? 19.108 -1.230 -9.265 1.00 88.19 233 GLU A O 1
ATOM 1768 N N . ILE A 1 234 ? 18.951 -3.352 -8.550 1.00 90.31 234 ILE A N 1
ATOM 1769 C CA . ILE A 1 234 ? 20.106 -3.291 -7.642 1.00 90.31 234 ILE A CA 1
ATOM 1770 C C . ILE A 1 234 ? 21.022 -4.505 -7.840 1.00 90.31 234 ILE A C 1
ATOM 1772 O O . ILE A 1 234 ? 20.548 -5.586 -8.197 1.00 90.31 234 ILE A O 1
ATOM 1776 N N . PRO A 1 235 ? 22.339 -4.380 -7.584 1.00 89.31 235 PRO A N 1
ATOM 1777 C CA . PRO A 1 235 ? 23.258 -5.508 -7.696 1.00 89.31 235 PRO A CA 1
ATOM 1778 C C . PRO A 1 235 ? 22.810 -6.703 -6.845 1.00 89.31 235 PRO A C 1
ATOM 1780 O O . PRO A 1 235 ? 22.603 -6.575 -5.641 1.00 89.31 235 PRO A O 1
ATOM 1783 N N .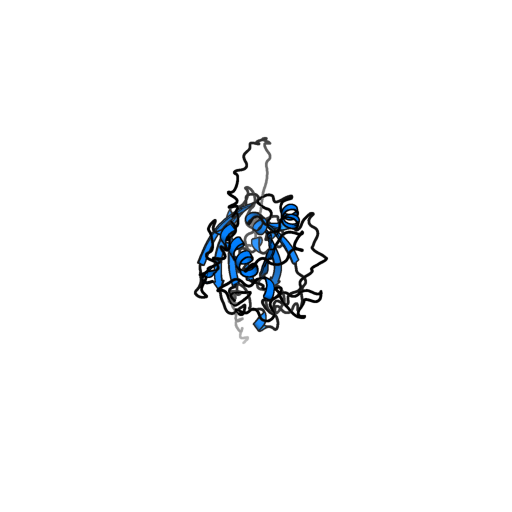 GLY A 1 236 ? 22.689 -7.875 -7.471 1.00 83.62 236 GLY A N 1
ATOM 1784 C CA . GLY A 1 236 ? 22.280 -9.111 -6.797 1.00 83.62 236 GLY A CA 1
ATOM 1785 C C . GLY A 1 236 ? 20.767 -9.345 -6.716 1.00 83.62 236 GLY A C 1
ATOM 1786 O O . GLY A 1 236 ? 20.371 -10.434 -6.311 1.00 83.62 236 GLY A O 1
ATOM 1787 N N . VAL A 1 237 ? 19.931 -8.397 -7.157 1.00 84.75 237 VAL A N 1
ATOM 1788 C CA . VAL A 1 237 ? 18.475 -8.574 -7.292 1.00 84.75 237 VAL A CA 1
ATOM 1789 C C . VAL A 1 237 ? 18.091 -8.405 -8.752 1.00 84.75 237 VAL A C 1
ATOM 1791 O O . VAL A 1 237 ? 18.259 -7.342 -9.337 1.00 84.75 237 VAL A O 1
ATOM 1794 N N . THR A 1 238 ? 17.603 -9.484 -9.360 1.00 78.50 238 THR A N 1
ATOM 1795 C CA . THR A 1 238 ? 17.398 -9.544 -10.814 1.00 78.50 238 THR A CA 1
ATOM 1796 C C . THR A 1 238 ? 16.105 -8.873 -11.281 1.00 78.50 238 THR A C 1
ATOM 1798 O O . THR A 1 238 ? 16.023 -8.481 -12.439 1.00 78.50 238 THR A O 1
ATOM 1801 N N . ASN A 1 239 ? 15.094 -8.753 -10.416 1.00 93.62 239 ASN A N 1
ATOM 1802 C CA . ASN A 1 239 ? 13.756 -8.310 -10.803 1.00 93.62 239 ASN A CA 1
ATOM 1803 C C . ASN A 1 239 ? 13.317 -7.050 -10.050 1.00 93.62 239 ASN A C 1
ATOM 1805 O O . ASN A 1 239 ? 13.593 -6.904 -8.861 1.00 93.62 239 ASN A O 1
ATOM 1809 N N . ALA A 1 240 ? 12.575 -6.183 -10.741 1.00 94.31 240 ALA A N 1
ATOM 1810 C CA . ALA A 1 240 ? 12.010 -4.946 -10.204 1.00 94.31 240 ALA A CA 1
ATOM 1811 C C . ALA A 1 240 ? 11.028 -5.177 -9.041 1.00 94.31 240 ALA A C 1
ATOM 1813 O O . ALA A 1 240 ? 10.924 -4.345 -8.140 1.00 94.31 240 ALA A O 1
ATOM 1814 N N . VAL A 1 241 ? 10.317 -6.310 -9.057 1.00 95.50 241 VAL A N 1
ATOM 1815 C CA . VAL A 1 241 ? 9.453 -6.773 -7.963 1.00 95.50 241 VAL A CA 1
ATOM 1816 C C . VAL A 1 241 ? 9.773 -8.219 -7.606 1.00 95.50 241 VAL A C 1
ATOM 1818 O O . VAL A 1 241 ? 10.081 -9.032 -8.478 1.00 95.50 241 VAL A O 1
ATOM 1821 N N . ASP A 1 242 ? 9.651 -8.556 -6.325 1.00 94.81 242 ASP A N 1
ATOM 1822 C CA . ASP A 1 242 ? 9.916 -9.901 -5.788 1.00 94.81 242 ASP A CA 1
ATOM 1823 C C . ASP A 1 242 ? 8.732 -10.883 -5.934 1.00 94.81 242 ASP A C 1
ATOM 1825 O O . ASP A 1 242 ? 8.855 -12.075 -5.635 1.00 94.81 242 ASP A O 1
ATOM 1829 N N . GLY A 1 243 ? 7.588 -10.400 -6.431 1.00 95.06 243 GLY A N 1
ATOM 1830 C CA . GLY A 1 243 ? 6.354 -11.171 -6.598 1.00 95.06 243 GLY A CA 1
ATOM 1831 C C . GLY A 1 243 ? 5.548 -11.367 -5.310 1.00 95.06 243 GLY A C 1
ATOM 1832 O O . GLY A 1 243 ? 4.565 -12.110 -5.319 1.00 95.06 243 GLY A O 1
ATOM 1833 N N . LEU A 1 244 ? 5.941 -10.725 -4.208 1.00 96.38 244 LEU A N 1
ATOM 1834 C CA . LEU A 1 244 ? 5.227 -10.799 -2.940 1.00 96.38 244 LEU A CA 1
ATOM 1835 C C . LEU A 1 244 ? 4.209 -9.662 -2.796 1.00 96.38 244 LEU A C 1
ATOM 1837 O O . LEU A 1 244 ? 4.473 -8.501 -3.122 1.00 96.38 244 LEU A O 1
ATOM 1841 N N . VAL A 1 245 ? 3.061 -9.994 -2.216 1.00 97.75 245 VAL A N 1
ATOM 1842 C CA . VAL A 1 245 ? 2.026 -9.043 -1.797 1.00 97.75 245 VAL A CA 1
ATOM 1843 C C . VAL A 1 245 ? 1.854 -9.144 -0.288 1.00 97.75 245 VAL A C 1
ATOM 1845 O O . VAL A 1 245 ? 1.712 -10.245 0.246 1.00 97.75 245 VAL A O 1
ATOM 1848 N N . ALA A 1 246 ? 1.851 -8.011 0.412 1.00 97.94 246 ALA A N 1
ATOM 1849 C CA . ALA A 1 246 ? 1.588 -7.989 1.846 1.00 97.94 246 ALA A CA 1
ATOM 1850 C C . ALA A 1 246 ? 0.080 -7.831 2.103 1.00 97.94 246 ALA A C 1
ATOM 1852 O O . ALA A 1 246 ? -0.522 -6.816 1.753 1.00 97.94 246 ALA A O 1
ATOM 1853 N N . VAL A 1 247 ? -0.542 -8.842 2.709 1.00 98.19 247 VAL A N 1
ATOM 1854 C CA . VAL A 1 247 ? -1.975 -8.853 3.031 1.00 98.19 247 VAL A CA 1
ATOM 1855 C C . VAL A 1 247 ? -2.172 -8.459 4.487 1.00 98.19 247 VAL A C 1
ATOM 1857 O O . VAL A 1 247 ? -1.712 -9.161 5.388 1.00 98.19 247 VAL A O 1
ATOM 1860 N N . PHE A 1 248 ? -2.863 -7.348 4.710 1.00 98.75 248 PHE A N 1
ATOM 1861 C CA . PHE A 1 248 ? -3.163 -6.772 6.013 1.00 98.75 248 PHE A CA 1
ATOM 1862 C C . PHE A 1 248 ? -4.572 -7.172 6.450 1.00 98.75 248 PHE A C 1
ATOM 1864 O O . PHE A 1 248 ? -5.529 -7.035 5.690 1.00 98.75 248 PHE A O 1
ATOM 1871 N N . GLU A 1 249 ? -4.716 -7.603 7.695 1.00 98.62 249 GLU A N 1
ATOM 1872 C CA . GLU A 1 249 ? -6.002 -7.719 8.382 1.00 98.62 249 GLU A CA 1
ATOM 1873 C C . GLU A 1 249 ? -5.978 -6.788 9.592 1.00 98.62 249 GLU A C 1
ATOM 1875 O O . GLU A 1 249 ? -5.122 -6.923 10.474 1.00 98.62 249 GLU A O 1
ATOM 1880 N N . VAL A 1 250 ? -6.871 -5.797 9.587 1.00 98.81 250 VAL A N 1
ATOM 1881 C CA . VAL A 1 250 ? -6.849 -4.662 10.515 1.00 98.81 250 VAL A CA 1
ATOM 1882 C C . VAL A 1 250 ? -8.061 -4.712 11.440 1.00 98.81 250 VAL A C 1
ATOM 1884 O O . VAL A 1 250 ? -9.200 -4.762 10.980 1.00 98.81 250 VAL A O 1
ATOM 1887 N N . SER A 1 251 ? -7.824 -4.620 12.746 1.00 98.62 251 SER A N 1
ATOM 1888 C CA . SER A 1 251 ? -8.869 -4.531 13.771 1.00 98.62 251 SER A CA 1
ATOM 1889 C C . SER A 1 251 ? -8.705 -3.266 14.603 1.00 98.62 251 SER A C 1
ATOM 1891 O O . SER A 1 251 ? -7.593 -2.910 14.997 1.00 98.62 251 SER A O 1
ATOM 1893 N N . ILE A 1 252 ? -9.809 -2.602 14.928 1.00 98.31 252 ILE A N 1
ATOM 1894 C CA . ILE A 1 252 ? -9.838 -1.449 15.827 1.00 98.31 252 ILE A CA 1
ATOM 1895 C C . ILE A 1 252 ? -9.918 -1.970 17.262 1.00 98.31 252 ILE A C 1
ATOM 1897 O O . ILE A 1 252 ? -10.954 -2.455 17.711 1.00 98.31 252 ILE A O 1
ATOM 1901 N N . THR A 1 253 ? -8.822 -1.845 18.002 1.00 97.94 253 THR A N 1
ATOM 1902 C CA . THR A 1 253 ? -8.703 -2.310 19.393 1.00 97.94 253 THR A CA 1
ATOM 1903 C C . THR A 1 253 ? -8.870 -1.193 20.420 1.00 97.94 253 THR A C 1
ATOM 1905 O O . THR A 1 253 ? -9.039 -1.473 21.605 1.00 97.94 253 THR A O 1
ATOM 1908 N N . GLY A 1 254 ? -8.863 0.069 19.984 1.00 96.81 254 GLY A N 1
ATOM 1909 C CA . GLY A 1 254 ? -9.129 1.238 20.821 1.00 96.81 254 GLY A CA 1
ATOM 1910 C C . GLY A 1 254 ? -9.903 2.304 20.054 1.00 96.81 254 GLY A C 1
ATOM 1911 O O . GLY A 1 254 ? -9.707 2.469 18.849 1.00 96.81 254 GLY A O 1
ATOM 1912 N N . ARG A 1 255 ? -10.798 3.013 20.744 1.00 96.38 255 ARG A N 1
ATOM 1913 C CA . ARG A 1 255 ? -11.598 4.109 20.185 1.00 96.38 255 ARG A CA 1
ATOM 1914 C C . ARG A 1 255 ? -11.642 5.291 21.164 1.00 96.38 255 ARG A C 1
ATOM 1916 O O . ARG A 1 255 ? -11.535 5.046 22.366 1.00 96.38 255 ARG A O 1
ATOM 1923 N N . PRO A 1 256 ? -11.857 6.532 20.689 1.00 92.19 256 PRO A N 1
ATOM 1924 C CA . PRO A 1 256 ? -12.077 7.681 21.563 1.00 92.19 256 PRO A CA 1
ATOM 1925 C C . PRO A 1 256 ? -13.316 7.495 22.444 1.00 92.19 256 PRO A C 1
ATOM 1927 O O . PRO A 1 256 ? -14.317 6.911 22.005 1.00 92.19 256 PRO A O 1
ATOM 1930 N N . ASP A 1 257 ? -13.275 8.047 23.655 1.00 82.25 257 ASP A N 1
ATOM 1931 C CA . ASP A 1 257 ? -14.403 8.014 24.585 1.00 82.25 257 ASP A CA 1
ATOM 1932 C C . ASP A 1 257 ? -15.691 8.553 23.934 1.00 82.25 257 ASP A C 1
ATOM 1934 O O . ASP A 1 257 ? -15.685 9.539 23.196 1.00 82.25 257 ASP A O 1
ATOM 1938 N N . GLY A 1 258 ? -16.815 7.872 24.179 1.00 71.50 258 GLY A N 1
ATOM 1939 C CA . GLY A 1 258 ? -18.126 8.238 23.625 1.00 71.50 258 GLY A CA 1
ATOM 1940 C C . GLY A 1 258 ? -18.422 7.717 22.212 1.00 71.50 258 GLY A C 1
ATOM 1941 O O . GLY A 1 258 ? -19.550 7.864 21.739 1.00 71.50 258 GLY A O 1
ATOM 1942 N N . THR A 1 259 ? -17.474 7.050 21.545 1.00 67.88 259 THR A N 1
ATOM 1943 C CA . THR A 1 259 ? -17.733 6.371 20.265 1.00 67.88 259 THR A CA 1
ATOM 1944 C C . THR A 1 259 ? -18.171 4.922 20.510 1.00 67.88 259 THR A C 1
ATOM 1946 O O . THR A 1 259 ? -17.375 4.035 20.813 1.00 67.88 259 THR A O 1
ATOM 1949 N N . THR A 1 260 ? -19.474 4.650 20.425 1.00 56.28 260 THR A N 1
ATOM 1950 C CA . THR A 1 260 ? -19.977 3.269 20.508 1.00 56.28 260 THR A CA 1
ATOM 1951 C C . THR A 1 260 ? -19.699 2.537 19.195 1.00 56.28 260 THR A C 1
ATOM 1953 O O . THR A 1 260 ? -19.913 3.074 18.108 1.00 56.28 260 THR A O 1
ATOM 1956 N N . ALA A 1 261 ? -19.206 1.297 19.276 1.00 55.94 261 ALA A N 1
ATOM 1957 C CA . ALA A 1 261 ? -19.156 0.416 18.115 1.00 55.94 261 ALA A CA 1
ATOM 1958 C C . ALA A 1 261 ? -20.589 0.221 17.598 1.00 55.94 261 ALA A C 1
ATOM 1960 O O . ALA A 1 261 ? -21.459 -0.174 18.373 1.00 55.94 261 ALA A O 1
ATOM 1961 N N . SER A 1 2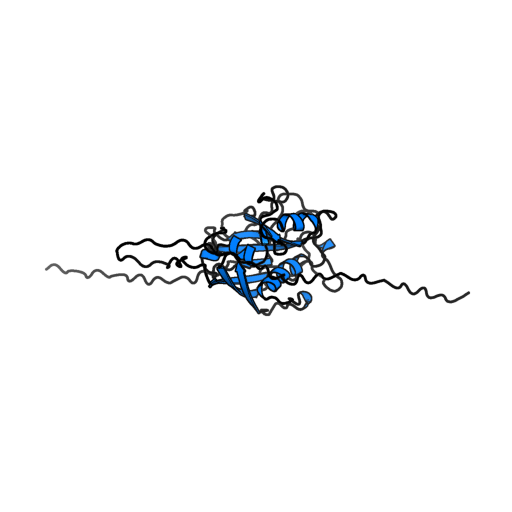62 ? -20.852 0.503 16.317 1.00 43.41 262 SER A N 1
ATOM 1962 C CA . SER A 1 262 ? -22.131 0.113 15.714 1.00 43.41 262 SER A CA 1
ATOM 1963 C C . SER A 1 262 ? -22.225 -1.412 15.759 1.00 43.41 262 SER A C 1
ATOM 1965 O O . SER A 1 262 ? -21.408 -2.073 15.112 1.00 43.41 262 SER A O 1
ATOM 1967 N N . PRO A 1 263 ? -23.170 -2.004 16.510 1.00 39.00 263 PRO A N 1
ATOM 1968 C CA . PRO A 1 263 ? -23.339 -3.442 16.499 1.00 39.00 263 PRO A CA 1
ATOM 1969 C C . PRO A 1 263 ? -23.923 -3.825 15.143 1.00 39.00 263 PRO A C 1
ATOM 1971 O O . PRO A 1 263 ? -24.938 -3.270 14.715 1.00 39.00 263 PRO A O 1
ATOM 1974 N N . ALA A 1 264 ? -23.318 -4.806 14.481 1.00 43.50 264 ALA A N 1
ATOM 1975 C CA . ALA A 1 264 ? -23.988 -5.515 13.408 1.00 43.50 264 ALA A CA 1
ATOM 1976 C C . ALA A 1 264 ? -25.300 -6.106 13.962 1.00 43.50 264 ALA A C 1
ATOM 1978 O O . ALA A 1 264 ? -25.291 -6.980 14.821 1.00 43.50 264 ALA A O 1
ATOM 1979 N N . ASN A 1 265 ? -26.422 -5.566 13.486 1.00 43.22 265 ASN A N 1
ATOM 1980 C CA . ASN A 1 265 ? -27.769 -6.130 13.521 1.00 43.22 265 ASN A CA 1
ATOM 1981 C C . ASN A 1 265 ? -28.212 -6.796 14.849 1.00 43.22 265 ASN A C 1
ATOM 1983 O O . ASN A 1 265 ? -28.230 -8.017 14.984 1.00 43.22 265 ASN A O 1
ATOM 1987 N N . SER A 1 266 ? -28.727 -6.003 15.791 1.00 35.16 266 SER A N 1
ATOM 1988 C CA . SER A 1 266 ? -29.760 -6.490 16.715 1.00 35.16 266 SER A CA 1
ATOM 1989 C C . SER A 1 266 ? -30.880 -5.458 16.844 1.00 35.16 266 SER A C 1
ATOM 1991 O O . SER A 1 266 ? -30.667 -4.272 17.087 1.00 35.16 266 SER A O 1
ATOM 1993 N N . ARG A 1 267 ? -32.103 -5.914 16.563 1.00 43.69 267 ARG A N 1
ATOM 1994 C CA . ARG A 1 267 ? -33.329 -5.118 16.603 1.00 43.69 267 ARG A CA 1
ATOM 1995 C C . ARG A 1 267 ? -33.712 -4.815 18.055 1.00 43.69 267 ARG A C 1
ATOM 1997 O O . ARG A 1 267 ? -33.889 -5.748 18.821 1.00 43.69 267 ARG A O 1
ATOM 2004 N N . SER A 1 268 ? -33.956 -3.527 18.316 1.00 37.53 268 SER A N 1
ATOM 2005 C CA . SER A 1 268 ? -34.896 -2.925 19.282 1.00 37.53 268 SER A CA 1
ATOM 2006 C C . SER A 1 268 ? -34.880 -3.395 20.747 1.00 37.53 268 SER A C 1
ATOM 2008 O O . SER A 1 268 ? -35.237 -4.531 21.033 1.00 37.53 268 SER A O 1
ATOM 2010 N N . MET A 1 269 ? -34.670 -2.443 21.670 1.00 36.56 269 MET A N 1
ATOM 2011 C CA . MET A 1 269 ? -35.687 -2.005 22.650 1.00 36.56 269 MET A CA 1
ATOM 2012 C C . MET A 1 269 ? -35.316 -0.637 23.273 1.00 36.56 269 MET A C 1
ATOM 2014 O O . MET A 1 269 ? -34.352 -0.505 24.011 1.00 36.56 269 MET A O 1
ATOM 2018 N N . SER A 1 270 ? -36.105 0.375 22.902 1.00 37.91 270 SER A N 1
ATOM 2019 C CA . SER A 1 270 ? -36.698 1.467 23.702 1.00 37.91 270 SER A CA 1
ATOM 2020 C C . SER A 1 270 ? -36.032 2.036 24.987 1.00 37.91 270 SER A C 1
ATOM 2022 O O . SER A 1 270 ? -36.057 1.407 26.037 1.00 37.91 270 SER A O 1
ATOM 2024 N N . ALA A 1 271 ? -35.751 3.349 24.898 1.00 37.81 271 ALA A N 1
ATOM 2025 C CA . ALA A 1 271 ? -36.152 4.471 25.782 1.00 37.81 271 ALA A CA 1
ATOM 2026 C C . ALA A 1 271 ? -35.312 4.972 26.989 1.00 37.81 271 ALA A C 1
ATOM 2028 O O . ALA A 1 271 ? -35.135 4.299 27.996 1.00 37.81 271 ALA A O 1
ATOM 2029 N N . SER A 1 272 ? -35.067 6.295 26.896 1.00 35.12 272 SER A N 1
ATOM 2030 C CA . SER A 1 272 ? -35.260 7.371 27.896 1.00 35.12 272 SER A CA 1
ATOM 2031 C C . SER A 1 272 ? -34.087 7.927 28.730 1.00 35.12 272 SER A C 1
ATOM 2033 O O . SER A 1 272 ? -33.721 7.384 29.760 1.00 35.12 272 SER A O 1
ATOM 2035 N N . ALA A 1 273 ? -33.690 9.146 28.318 1.00 34.22 273 ALA A N 1
ATOM 2036 C CA . ALA A 1 273 ? -33.797 10.426 29.053 1.00 34.22 273 ALA A CA 1
ATOM 2037 C C . ALA A 1 273 ? -32.699 10.888 30.055 1.00 34.22 273 ALA A C 1
ATOM 2039 O O . ALA A 1 273 ? -32.596 10.354 31.150 1.00 34.22 273 ALA A O 1
ATOM 2040 N N . THR A 1 274 ? -32.063 12.023 29.673 1.00 30.22 274 THR A N 1
ATOM 2041 C CA . THR A 1 274 ? -31.597 13.208 30.467 1.00 30.22 274 THR A CA 1
ATOM 2042 C C . THR A 1 274 ? -30.482 12.966 31.518 1.00 30.22 274 THR A C 1
ATOM 2044 O O . THR A 1 274 ? -30.513 11.982 32.231 1.00 30.22 274 THR A O 1
ATOM 2047 N N . THR A 1 275 ? -29.408 13.759 31.684 1.00 30.80 275 THR A N 1
ATOM 2048 C CA . THR A 1 275 ? -29.266 15.224 31.850 1.00 30.80 275 THR A CA 1
ATOM 2049 C C . THR A 1 275 ? -27.793 15.671 31.745 1.00 30.80 275 THR A C 1
ATOM 2051 O O . THR A 1 275 ? -26.874 14.912 32.021 1.00 30.80 275 THR A O 1
ATOM 2054 N N . SER A 1 276 ? -27.649 16.953 31.399 1.00 33.03 276 SER A N 1
ATOM 2055 C CA . SER A 1 276 ? -26.520 17.901 31.433 1.00 33.03 276 SER A CA 1
ATOM 2056 C C . SER A 1 276 ? -25.398 17.763 32.478 1.00 33.03 276 SER A C 1
ATOM 2058 O O . SER A 1 276 ? -25.677 17.525 33.651 1.00 33.03 276 SER A O 1
ATOM 2060 N N . GLY A 1 277 ? -24.198 18.228 32.097 1.00 28.89 277 GLY A N 1
ATOM 2061 C CA . GLY A 1 277 ? -23.313 18.983 32.995 1.00 28.89 277 GLY A CA 1
ATOM 2062 C C . GLY A 1 277 ? -21.829 18.977 32.614 1.00 28.89 277 GLY A C 1
ATOM 2063 O O . GLY A 1 277 ? -21.244 17.912 32.494 1.00 28.89 277 GLY A O 1
ATOM 2064 N N . GLY A 1 278 ? -21.223 20.168 32.530 1.00 28.16 278 GLY A N 1
ATOM 2065 C CA . GLY A 1 278 ? -19.829 20.367 32.947 1.00 28.16 278 GLY A CA 1
ATOM 2066 C C . GLY A 1 278 ? -18.760 20.381 31.858 1.00 28.16 278 GLY A C 1
ATOM 2067 O O . GLY A 1 278 ? -18.160 19.365 31.543 1.00 28.16 278 GLY A O 1
ATOM 2068 N N . SER A 1 279 ? -18.486 21.581 31.358 1.00 34.22 279 SER A N 1
ATOM 2069 C CA . SER A 1 279 ? -17.205 22.023 30.807 1.00 34.22 279 SER A CA 1
ATOM 2070 C C . SER A 1 279 ? -16.038 21.761 31.762 1.00 34.22 279 SER A C 1
ATOM 2072 O O . SER A 1 279 ? -16.155 22.135 32.925 1.00 34.22 279 SER A O 1
ATOM 2074 N N . GLU A 1 280 ? -14.900 21.289 31.251 1.00 33.19 280 GLU A N 1
ATOM 2075 C CA . GLU A 1 280 ? -13.592 21.669 31.788 1.00 33.19 280 GLU A CA 1
ATOM 2076 C C . GLU A 1 280 ? -12.500 21.596 30.712 1.00 33.19 280 GLU A C 1
ATOM 2078 O O . GLU A 1 280 ? -12.358 20.631 29.963 1.00 33.19 280 GLU A O 1
ATOM 2083 N N . ASP A 1 281 ? -11.814 22.730 30.628 1.00 36.44 281 ASP A N 1
ATOM 2084 C CA . ASP A 1 281 ? -10.627 23.068 29.863 1.00 36.44 281 ASP A CA 1
ATOM 2085 C C . ASP A 1 281 ? -9.419 22.282 30.396 1.00 36.44 281 ASP A C 1
ATOM 2087 O O . ASP A 1 281 ? -9.276 22.094 31.605 1.00 36.44 281 ASP A O 1
ATOM 2091 N N . GLY A 1 282 ? -8.556 21.804 29.501 1.00 31.36 282 GLY A N 1
ATOM 2092 C CA . GLY A 1 282 ? -7.474 20.899 29.874 1.00 31.36 282 GLY A CA 1
ATOM 2093 C C . GLY A 1 282 ? -6.512 20.571 28.741 1.00 31.36 282 GLY A C 1
ATOM 2094 O O . GLY A 1 282 ? -6.354 19.412 28.370 1.00 31.36 282 GLY A O 1
ATOM 2095 N N . THR A 1 283 ? -5.813 21.572 28.205 1.00 38.59 283 THR A N 1
ATOM 2096 C CA . THR A 1 283 ? -4.462 21.334 27.661 1.00 38.59 283 THR A CA 1
ATOM 2097 C C . THR A 1 283 ? -3.532 20.913 28.806 1.00 38.59 283 THR A C 1
ATOM 2099 O O . THR A 1 283 ? -3.551 21.572 29.849 1.00 38.59 283 THR A O 1
ATOM 2102 N N . PRO A 1 284 ? -2.681 19.882 28.635 1.00 42.16 284 PRO A N 1
ATOM 2103 C CA . PRO A 1 284 ? -1.308 20.207 28.242 1.00 42.16 284 PRO A CA 1
ATOM 2104 C C . PRO A 1 284 ? -0.602 19.168 27.340 1.00 42.16 284 PRO A C 1
ATOM 2106 O O . PRO A 1 284 ? -0.704 17.960 27.507 1.00 42.16 284 PRO A O 1
ATOM 2109 N N . THR A 1 285 ? 0.173 19.715 26.399 1.00 33.69 285 THR A N 1
ATOM 2110 C CA . THR A 1 285 ? 1.529 19.319 25.968 1.00 33.69 285 THR A CA 1
ATOM 2111 C C . THR A 1 285 ? 1.989 17.859 26.135 1.00 33.69 285 THR A C 1
ATOM 2113 O O . THR A 1 285 ? 2.191 17.383 27.246 1.00 33.69 285 THR A O 1
ATOM 2116 N N . THR A 1 286 ? 2.403 17.215 25.043 1.00 30.12 286 THR A N 1
ATOM 2117 C CA . THR A 1 286 ? 3.821 17.066 24.633 1.00 30.12 286 THR A CA 1
ATOM 2118 C C . THR A 1 286 ? 3.903 16.072 23.471 1.00 30.12 286 THR A C 1
ATOM 2120 O O . THR A 1 286 ? 3.542 14.907 23.594 1.00 30.12 286 THR A O 1
ATOM 2123 N N . TYR A 1 287 ? 4.375 16.548 22.318 1.00 31.05 287 TYR A N 1
ATOM 2124 C CA . TYR A 1 287 ? 4.745 15.695 21.194 1.00 31.05 287 TYR A CA 1
ATOM 2125 C C . TYR A 1 287 ? 6.032 14.947 21.553 1.00 31.05 287 TYR A C 1
ATOM 2127 O O . TYR A 1 287 ? 7.077 15.565 21.757 1.00 31.05 287 TYR A O 1
ATOM 2135 N N . ALA A 1 288 ? 5.955 13.621 21.639 1.00 30.77 288 ALA A N 1
ATOM 2136 C CA . ALA A 1 288 ? 7.138 12.774 21.634 1.00 30.77 288 ALA A CA 1
ATOM 2137 C C . ALA A 1 288 ? 7.718 12.755 20.206 1.00 30.77 288 ALA A C 1
ATOM 2139 O O . ALA A 1 288 ? 6.960 12.526 19.260 1.00 30.77 288 ALA A O 1
ATOM 2140 N N . PRO A 1 289 ? 9.028 12.978 20.007 1.00 31.56 289 PRO A N 1
ATOM 2141 C CA . PRO A 1 289 ? 9.623 12.820 18.692 1.00 31.56 289 PRO A CA 1
ATOM 2142 C C . PRO A 1 289 ? 9.670 11.325 18.364 1.00 31.56 289 PRO A C 1
ATOM 2144 O O . PRO A 1 289 ? 10.334 10.545 19.049 1.00 31.56 289 PRO A O 1
ATOM 2147 N N . SER A 1 290 ? 8.960 10.906 17.316 1.00 36.00 290 SER A N 1
ATOM 2148 C CA . SER A 1 290 ? 9.216 9.612 16.693 1.00 36.00 290 SER A CA 1
ATOM 2149 C C . SER A 1 290 ? 10.620 9.649 16.095 1.00 36.00 290 SER A C 1
ATOM 2151 O O . SER A 1 290 ? 10.924 10.535 15.296 1.00 36.00 290 SER A O 1
ATOM 2153 N N . LEU A 1 291 ? 11.470 8.701 16.490 1.00 31.52 291 LEU A N 1
ATOM 2154 C CA . LEU A 1 291 ? 12.779 8.466 15.886 1.00 31.52 291 LEU A CA 1
ATOM 2155 C C . LEU A 1 291 ? 12.614 8.203 14.384 1.00 31.52 291 LEU A C 1
ATOM 2157 O O . LEU A 1 291 ? 12.353 7.079 13.962 1.00 31.52 291 LEU A O 1
ATOM 2161 N N . ALA A 1 292 ? 12.779 9.246 13.575 1.00 34.09 292 ALA A N 1
ATOM 2162 C CA . ALA A 1 292 ? 13.103 9.097 12.172 1.00 34.09 292 ALA A CA 1
ATOM 2163 C C . ALA A 1 292 ? 14.534 8.551 12.107 1.00 34.09 292 ALA A C 1
ATOM 2165 O O . ALA A 1 292 ? 15.498 9.259 12.404 1.00 34.09 292 ALA A O 1
ATOM 2166 N N . PHE A 1 293 ? 14.678 7.275 11.757 1.00 34.91 293 PHE A N 1
ATOM 2167 C CA . PHE A 1 293 ? 15.959 6.734 11.321 1.00 34.91 293 PHE A CA 1
ATOM 2168 C C . PHE A 1 293 ? 16.294 7.372 9.966 1.00 34.91 293 PHE A C 1
ATOM 2170 O O . PHE A 1 293 ? 15.940 6.858 8.910 1.00 34.91 293 PHE A O 1
ATOM 2177 N N . MET A 1 294 ? 16.954 8.532 9.999 1.00 29.94 294 MET A N 1
ATOM 2178 C CA . MET A 1 294 ? 17.691 9.053 8.852 1.00 29.94 294 MET A CA 1
ATOM 2179 C C . MET A 1 294 ? 18.851 8.094 8.577 1.00 29.94 294 MET A C 1
ATOM 2181 O O . MET A 1 294 ? 19.861 8.114 9.279 1.00 29.94 294 MET A O 1
ATOM 2185 N N . TYR A 1 295 ? 18.721 7.250 7.557 1.00 34.34 295 TYR A N 1
ATOM 2186 C CA . TYR A 1 295 ? 19.886 6.619 6.953 1.00 34.34 295 TYR A CA 1
ATOM 2187 C C . TYR A 1 295 ? 20.551 7.631 6.020 1.00 34.34 295 TYR A C 1
ATOM 2189 O O . TYR A 1 295 ? 20.088 7.891 4.912 1.00 34.34 295 TYR A O 1
ATOM 2197 N N . THR A 1 296 ? 21.671 8.193 6.464 1.00 29.02 296 THR A N 1
ATOM 2198 C CA . THR A 1 296 ? 22.672 8.759 5.563 1.00 29.02 296 THR A CA 1
ATOM 2199 C C . THR A 1 296 ? 23.265 7.612 4.749 1.00 29.02 296 THR A C 1
ATOM 2201 O O . THR A 1 296 ? 24.009 6.781 5.275 1.00 29.02 296 THR A O 1
ATOM 2204 N N . ILE A 1 297 ? 22.958 7.564 3.451 1.00 34.94 297 ILE A N 1
ATOM 2205 C CA . ILE A 1 297 ? 23.714 6.752 2.492 1.00 34.94 297 ILE A CA 1
ATOM 2206 C C . ILE A 1 297 ? 25.129 7.335 2.458 1.00 34.94 297 ILE A C 1
ATOM 2208 O O . ILE A 1 297 ? 25.404 8.332 1.793 1.00 34.94 297 ILE A O 1
ATOM 2212 N N . THR A 1 298 ? 26.025 6.751 3.248 1.00 33.25 298 THR A N 1
ATOM 2213 C CA . THR A 1 298 ? 27.438 7.118 3.232 1.00 33.25 298 THR A CA 1
ATOM 2214 C C . THR A 1 298 ? 28.043 6.474 1.992 1.00 33.25 298 THR A C 1
ATOM 2216 O O . THR A 1 298 ? 28.015 5.254 1.843 1.00 33.25 298 THR A O 1
ATOM 2219 N N . GLY A 1 299 ? 28.513 7.315 1.071 1.00 31.48 299 GLY A N 1
ATOM 2220 C CA . GLY A 1 299 ? 29.015 6.906 -0.233 1.00 31.48 299 GLY A CA 1
ATOM 2221 C C . GLY A 1 299 ? 30.105 5.839 -0.152 1.00 31.48 299 GLY A C 1
ATOM 2222 O O . GLY A 1 299 ? 31.086 5.976 0.579 1.00 31.48 299 GLY A O 1
ATOM 2223 N N . MET A 1 300 ? 29.954 4.794 -0.965 1.00 30.73 300 MET A N 1
ATOM 2224 C CA . MET A 1 300 ? 31.072 3.946 -1.357 1.00 30.73 300 MET A CA 1
ATOM 2225 C C . MET A 1 300 ? 32.029 4.781 -2.211 1.00 30.73 300 MET A C 1
ATOM 2227 O O . MET A 1 300 ? 31.762 5.073 -3.376 1.00 30.73 300 MET A O 1
ATOM 2231 N N . ILE A 1 301 ? 33.158 5.165 -1.621 1.00 32.19 301 ILE A N 1
ATOM 2232 C CA . ILE A 1 301 ? 34.330 5.607 -2.372 1.00 32.19 301 ILE A CA 1
ATOM 2233 C C . ILE A 1 301 ? 34.884 4.375 -3.093 1.00 32.19 301 ILE A C 1
ATOM 2235 O O . ILE A 1 301 ? 35.424 3.459 -2.474 1.00 32.19 301 ILE A O 1
ATOM 2239 N N . LEU A 1 302 ? 34.731 4.358 -4.416 1.00 27.33 302 LEU A N 1
ATOM 2240 C CA . LEU A 1 302 ? 35.423 3.439 -5.308 1.00 27.33 302 LEU A CA 1
ATOM 2241 C C . LEU A 1 302 ? 36.910 3.823 -5.339 1.00 27.33 302 LEU A C 1
ATOM 2243 O O . LEU A 1 302 ? 37.313 4.739 -6.056 1.00 27.33 302 LEU A O 1
ATOM 2247 N N . THR A 1 303 ? 37.740 3.132 -4.561 1.00 29.50 303 THR A N 1
ATOM 2248 C CA . THR A 1 303 ? 39.198 3.237 -4.689 1.00 29.50 303 THR A CA 1
ATOM 2249 C C . THR A 1 303 ? 39.631 2.462 -5.930 1.00 29.50 303 THR A C 1
ATOM 2251 O O . THR A 1 303 ? 39.779 1.241 -5.898 1.00 29.50 303 THR A O 1
ATOM 2254 N N . ILE A 1 304 ? 39.839 3.166 -7.043 1.00 32.06 304 ILE A N 1
ATOM 2255 C CA . ILE A 1 304 ? 40.547 2.616 -8.202 1.00 32.06 304 ILE A CA 1
ATOM 2256 C C . ILE A 1 304 ? 42.021 2.491 -7.808 1.00 32.06 304 ILE A C 1
ATOM 2258 O O . ILE A 1 304 ? 42.743 3.483 -7.714 1.00 32.06 304 ILE A O 1
ATOM 2262 N N . ALA A 1 305 ? 42.472 1.262 -7.562 1.00 30.41 305 ALA A N 1
ATOM 2263 C CA . ALA A 1 305 ? 43.888 0.953 -7.445 1.00 30.41 305 ALA A CA 1
ATOM 2264 C C . ALA A 1 305 ? 44.529 1.036 -8.840 1.00 30.41 305 ALA A C 1
ATOM 2266 O O . ALA A 1 305 ? 44.418 0.118 -9.651 1.00 30.41 305 ALA A O 1
ATOM 2267 N N . LEU A 1 306 ? 45.200 2.154 -9.124 1.00 33.25 306 LEU A N 1
ATOM 2268 C CA . LEU A 1 306 ? 46.155 2.251 -10.225 1.00 33.25 306 LEU A CA 1
ATOM 2269 C C . LEU A 1 306 ? 47.388 1.414 -9.866 1.00 33.25 306 LEU A C 1
ATOM 2271 O O . LEU A 1 306 ? 48.275 1.860 -9.140 1.00 33.25 306 LEU A O 1
ATOM 2275 N N . GLY A 1 307 ? 47.433 0.184 -10.369 1.00 28.92 307 GLY A N 1
ATOM 2276 C CA . GLY A 1 307 ? 48.654 -0.608 -10.405 1.00 28.92 307 GLY A CA 1
ATOM 2277 C C . GLY A 1 307 ? 49.586 -0.069 -11.487 1.00 28.92 307 GLY A C 1
ATOM 2278 O O . GLY A 1 307 ? 49.381 -0.336 -12.667 1.00 28.92 307 GLY A O 1
ATOM 2279 N N . GLN A 1 308 ? 50.615 0.680 -11.091 1.00 34.03 308 GLN A N 1
ATOM 2280 C CA . GLN A 1 308 ? 51.817 0.838 -11.907 1.00 34.03 308 GLN A CA 1
ATOM 2281 C C . GLN A 1 308 ? 52.660 -0.437 -11.817 1.00 34.03 308 GLN A C 1
ATOM 2283 O O . GLN A 1 308 ? 53.041 -0.822 -10.713 1.00 34.03 308 GLN A O 1
ATOM 2288 N N . GLN A 1 309 ? 53.023 -1.016 -12.966 1.00 32.84 309 GLN A N 1
ATOM 2289 C CA . GLN A 1 309 ? 54.304 -1.705 -13.163 1.00 32.84 309 GLN A CA 1
ATOM 2290 C C . GLN A 1 309 ? 54.800 -1.569 -14.614 1.00 32.84 309 GLN A C 1
ATOM 2292 O O . GLN A 1 309 ? 54.091 -1.959 -15.536 1.00 32.84 309 GLN A O 1
ATOM 2297 N N . GLY A 1 310 ? 56.043 -1.073 -14.747 1.00 34.03 310 GLY A N 1
ATOM 2298 C CA . GLY A 1 310 ? 56.972 -1.189 -15.890 1.00 34.03 310 GLY A CA 1
ATOM 2299 C C . GLY A 1 310 ? 56.620 -0.336 -17.115 1.00 34.03 310 GLY A C 1
ATOM 2300 O O . GLY A 1 310 ? 55.568 -0.534 -17.703 1.00 34.03 310 GLY A O 1
ATOM 2301 N N . TRP A 1 311 ? 57.441 0.592 -17.609 1.00 36.44 311 TRP A N 1
ATOM 2302 C CA . TRP A 1 311 ? 58.898 0.780 -17.580 1.00 36.44 311 TRP A CA 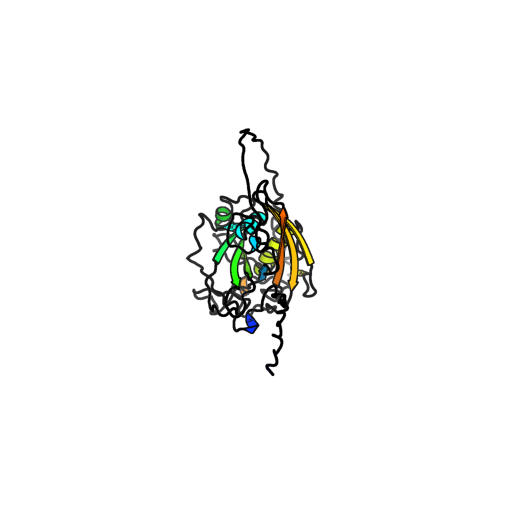1
ATOM 2303 C C . TRP A 1 311 ? 59.243 2.268 -17.469 1.00 36.44 311 TRP A C 1
ATOM 2305 O O . TRP A 1 311 ? 58.429 3.087 -17.954 1.00 36.44 311 TRP A O 1
#

Mean predicted aligned error: 12.32 Å

Solvent-accessible surface area (backbone atoms only — not comparable to full-atom values): 17836 Å² total; per-residue (Å²): 140,85,84,84,79,83,82,82,80,80,78,80,76,77,74,76,72,82,72,53,36,59,69,67,13,59,84,55,79,24,37,48,41,29,31,56,81,59,88,44,90,68,72,80,29,22,44,54,38,32,32,31,42,29,34,73,22,39,70,49,41,62,35,95,34,62,62,88,52,4,34,50,27,52,37,43,30,59,30,25,18,58,28,51,90,71,48,69,65,82,85,76,48,38,33,34,23,53,24,10,71,67,53,76,36,67,50,75,49,44,36,21,34,6,89,79,34,72,89,56,20,16,46,49,24,59,54,64,25,40,42,35,33,34,33,40,71,29,66,24,90,70,31,65,34,53,13,35,41,23,35,31,28,21,30,35,21,46,93,60,71,49,42,58,33,64,39,12,45,54,50,22,41,38,50,54,52,18,53,36,49,76,45,88,59,64,74,91,75,66,60,72,81,51,52,71,50,60,29,63,35,54,42,95,57,26,26,38,41,36,41,34,38,36,39,57,82,70,41,70,64,37,40,80,55,34,53,66,28,89,60,15,51,47,95,95,46,94,41,33,32,82,15,59,28,41,37,32,39,42,40,75,79,40,63,42,89,91,63,75,81,81,72,84,84,78,85,84,84,87,90,85,83,90,84,89,84,82,89,81,89,77,87,78,88,80,87,77,81,75,84,75,82,78,77,76,84,74,77,83,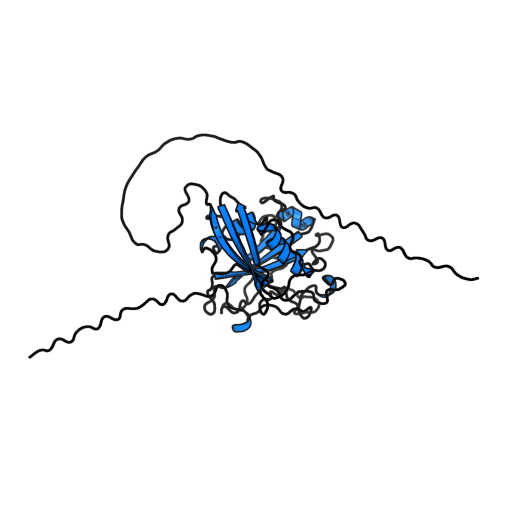78,81,80,79,81,80,79,85,78,88,134

Nearest PDB structures (foldseek):
  3emo-assembly1_B  TM=6.999E-01  e=8.375E+00  Haemophilus influenzae

Secondary structure (DSSP, 8-state):
--PPPPP-------------S---GGGGT--SEEEESSPPSSTT-EEE--EEE-TTS-TTTTSSSSGGG-HHHHHHHTTEEESGGG----SS-EEEE-SSSS-EEE-S-EEEE-TT-TTTHHHHHHHH-EEEEEEEE--BTTB----EEEEEEEE--GGGTTPBPTTHHHHHHHHHHHHHHTS---GGG--TTT-EEEEEEEETTEEEEEEEEEE-SSS-SBSTTBTTTTTS-BTTB-SSB-S-EEEEEEEEEE--TT-----SS---------------------PPPP---------------------